Protein AF-A0A1G2HH37-F1 (afdb_monomer_lite)

Sequence (287 aa):
MKEGLPLKLEKLEEYDNLLREHDALLRKLRRLHRSVKAMAKDSEMMEKILEVDLKTNEAHVKLRSVARELGMTESDTLADILRLQNSLEEYGLPEFSILNSDDIVVGSVFKEERCAEYNIDDFTGKPREIISKKNALETKLGLKKYMGWIGFSGGYPSAIDEDEVLIIFSVSTKIIEGYDVIGADDPIDMDVRVRRARALAKEVGGRFFEGEDFGYHSGPASITGVVIKKSNLVRVASIIRSEPGKYRLGEEFYSNDEAELVKKRKKQQDEEREELKNTMVYSDYED

pLDDT: mean 72.69, std 19.89, range [27.98, 98.31]

Foldseek 3Di:
DPPVVVVLVVLVVVLVVLLVVLLVLLVVLVVLLVVVVVDPPDPVSLVVNVVSLVVNVVSVVVNVVSCVVNVHDPQRSLQSSQLVNAHCVVLVASSKGKDAQVQWFADPQDPDLFAIAGVSPPPLRDNPPVPVPVVVVCVVPVPPDDPDGDDDDDRTGGNADRQKMWIWQWKKFFDDDPHDRPGIRTDLLNVLSLQLQVVLCVVQVWDWDWHWHQPDPVGIMITTTTMDGPVCPSVSSVVCVVQVLRHGDDLVSDDPVSNVSSVVSVVVVVVVVVVVVVVVVVVVPDD

Structure (mmCIF, N/CA/C/O backbone):
data_AF-A0A1G2HH37-F1
#
_entry.id   AF-A0A1G2HH37-F1
#
loop_
_atom_site.group_PDB
_atom_site.id
_atom_site.type_symbol
_atom_site.label_atom_id
_atom_site.label_alt_id
_atom_site.label_comp_id
_atom_site.label_asym_id
_atom_site.label_entity_id
_atom_site.label_seq_id
_atom_site.pdbx_PDB_ins_code
_atom_site.Cartn_x
_atom_site.Cartn_y
_atom_site.Cartn_z
_atom_site.occupancy
_atom_site.B_iso_or_equiv
_atom_site.auth_seq_id
_atom_site.auth_comp_id
_atom_site.auth_asym_id
_atom_site.auth_atom_id
_atom_site.pdbx_PDB_model_num
ATOM 1 N N . MET A 1 1 ? 33.998 -13.867 -0.818 1.00 42.88 1 MET A N 1
ATOM 2 C CA . MET A 1 1 ? 32.967 -13.045 -1.484 1.00 42.88 1 MET A CA 1
ATOM 3 C C . MET A 1 1 ? 32.394 -12.054 -0.474 1.00 42.88 1 MET A C 1
ATOM 5 O O . MET A 1 1 ? 31.568 -12.443 0.337 1.00 42.88 1 MET A O 1
ATOM 9 N N . LYS A 1 2 ? 32.914 -10.819 -0.440 1.00 48.50 2 LYS A N 1
ATOM 10 C CA . LYS A 1 2 ? 32.467 -9.713 0.441 1.00 48.50 2 LYS A CA 1
ATOM 11 C C . LYS A 1 2 ? 32.195 -8.409 -0.344 1.00 48.50 2 LYS A C 1
ATOM 13 O O . LYS A 1 2 ? 31.964 -7.375 0.264 1.00 48.50 2 LYS A O 1
ATOM 18 N N . GLU A 1 3 ? 32.197 -8.460 -1.678 1.00 49.34 3 GLU A N 1
ATOM 19 C CA . GLU A 1 3 ? 32.138 -7.275 -2.555 1.00 49.34 3 GLU A CA 1
ATOM 20 C C . GLU A 1 3 ? 30.713 -6.757 -2.851 1.00 49.34 3 GLU A C 1
ATOM 22 O O . GLU A 1 3 ? 30.569 -5.756 -3.534 1.00 49.34 3 GLU A O 1
ATOM 27 N N . GLY A 1 4 ? 29.651 -7.372 -2.310 1.00 52.50 4 GLY A N 1
ATOM 28 C CA . GLY A 1 4 ? 28.255 -6.968 -2.581 1.00 52.50 4 GLY A CA 1
ATOM 29 C C . GLY A 1 4 ? 27.545 -6.168 -1.478 1.00 52.50 4 GLY A C 1
ATOM 30 O O . GLY A 1 4 ? 26.449 -5.664 -1.695 1.00 52.50 4 GLY A O 1
ATOM 31 N N . LEU A 1 5 ? 28.134 -6.060 -0.283 1.00 57.12 5 LEU A N 1
ATOM 32 C CA . LEU A 1 5 ? 27.526 -5.361 0.862 1.00 57.12 5 LEU A CA 1
ATOM 33 C C . LEU A 1 5 ? 27.548 -3.822 0.750 1.00 57.12 5 LEU A C 1
ATOM 35 O O . LEU A 1 5 ? 26.527 -3.220 1.072 1.00 57.12 5 LEU A O 1
ATOM 39 N N . PRO A 1 6 ? 28.640 -3.177 0.286 1.00 64.44 6 PRO A N 1
ATOM 40 C CA . PRO A 1 6 ? 28.697 -1.716 0.179 1.00 64.44 6 PRO A CA 1
ATOM 41 C C . PRO A 1 6 ? 27.729 -1.172 -0.879 1.00 64.44 6 PRO A C 1
ATOM 43 O O . PRO A 1 6 ? 26.969 -0.255 -0.602 1.00 64.44 6 PRO A O 1
ATOM 46 N N . LEU A 1 7 ? 27.680 -1.820 -2.050 1.00 65.50 7 LEU A N 1
ATOM 47 C CA . LEU A 1 7 ? 26.822 -1.420 -3.169 1.00 65.50 7 LEU A CA 1
ATOM 48 C C . LEU A 1 7 ? 25.328 -1.529 -2.822 1.00 65.50 7 LEU A C 1
ATOM 50 O O . LEU A 1 7 ? 24.526 -0.683 -3.204 1.00 65.50 7 LEU A O 1
ATOM 54 N N . LYS A 1 8 ? 24.947 -2.562 -2.058 1.00 78.25 8 LYS A N 1
ATOM 55 C CA . LYS A 1 8 ? 23.565 -2.731 -1.595 1.00 78.25 8 LYS A CA 1
ATOM 56 C C . LYS A 1 8 ? 23.164 -1.651 -0.584 1.00 78.25 8 LYS A C 1
ATOM 58 O O . LYS A 1 8 ? 22.014 -1.231 -0.592 1.00 78.25 8 LYS A O 1
ATOM 63 N N . LEU A 1 9 ? 24.091 -1.206 0.269 1.00 78.88 9 LEU A N 1
ATOM 64 C CA . LEU A 1 9 ? 23.836 -0.136 1.236 1.00 78.88 9 LEU A CA 1
ATOM 65 C C . LEU A 1 9 ? 23.637 1.214 0.529 1.00 78.88 9 LEU A C 1
ATOM 67 O O . LEU A 1 9 ? 22.652 1.891 0.795 1.00 78.88 9 LEU A O 1
ATOM 71 N N . GLU A 1 10 ? 24.509 1.548 -0.427 1.00 86.00 10 GLU A N 1
ATOM 72 C CA . GLU A 1 10 ? 24.391 2.769 -1.240 1.00 86.00 10 GLU A CA 1
ATOM 73 C C . GLU A 1 10 ? 23.060 2.815 -2.003 1.00 86.00 10 GLU A C 1
ATOM 75 O O . GLU A 1 10 ? 22.396 3.848 -2.037 1.00 86.00 10 GLU A O 1
ATOM 80 N N . LYS A 1 11 ? 22.621 1.679 -2.559 1.00 87.00 11 LYS A N 1
ATOM 81 C CA . LYS A 1 11 ? 21.333 1.576 -3.259 1.00 87.00 11 LYS A CA 1
ATOM 82 C C . LYS A 1 11 ? 20.125 1.715 -2.335 1.00 87.00 11 LYS A C 1
ATOM 84 O O . LYS A 1 11 ? 19.122 2.292 -2.741 1.00 87.00 11 LYS A O 1
ATOM 89 N N . LEU A 1 12 ? 20.215 1.227 -1.098 1.00 84.31 12 LEU A N 1
ATOM 90 C CA . LEU A 1 12 ? 19.172 1.438 -0.087 1.00 84.31 12 LEU A CA 1
ATOM 91 C C . LEU A 1 12 ? 19.087 2.911 0.338 1.00 84.31 12 LEU A C 1
ATOM 93 O O . LEU A 1 12 ? 17.985 3.430 0.497 1.00 84.31 12 LEU A O 1
ATOM 97 N N . GLU A 1 13 ? 20.226 3.593 0.481 1.00 87.94 13 GLU A N 1
ATOM 98 C CA . GLU A 1 13 ? 20.263 5.034 0.759 1.00 87.94 13 GLU A CA 1
ATOM 99 C C . GLU A 1 13 ? 19.718 5.855 -0.421 1.00 87.94 13 GLU A C 1
ATOM 101 O O . GLU A 1 13 ? 18.949 6.795 -0.219 1.00 87.94 13 GLU A O 1
ATOM 106 N N . GLU A 1 14 ? 20.070 5.493 -1.659 1.00 90.94 14 GLU A N 1
ATOM 107 C CA . GLU A 1 14 ? 19.508 6.096 -2.875 1.00 90.94 14 GLU A CA 1
ATOM 108 C C . GLU A 1 14 ? 17.981 5.931 -2.919 1.00 90.94 14 GLU A C 1
ATOM 110 O O . GLU A 1 14 ? 17.261 6.904 -3.156 1.00 90.94 14 GLU A O 1
ATOM 115 N N . TYR A 1 15 ? 17.486 4.726 -2.628 1.00 89.94 15 TYR A N 1
ATOM 116 C CA . TYR A 1 15 ? 16.059 4.418 -2.585 1.00 89.94 15 TYR A CA 1
ATOM 117 C C . TYR A 1 15 ? 15.313 5.252 -1.530 1.00 89.94 15 TYR A C 1
ATOM 119 O O . TYR A 1 15 ? 14.314 5.889 -1.862 1.00 89.94 15 TYR A O 1
ATOM 127 N N . ASP A 1 16 ? 15.818 5.330 -0.293 1.00 84.62 16 ASP A N 1
ATOM 128 C CA . ASP A 1 16 ? 15.207 6.139 0.778 1.00 84.62 16 ASP A CA 1
ATOM 129 C C . ASP A 1 16 ? 15.198 7.642 0.436 1.00 84.62 16 ASP A C 1
ATOM 131 O O . ASP A 1 16 ? 14.219 8.350 0.684 1.00 84.62 16 ASP A O 1
ATOM 135 N N . ASN A 1 17 ? 16.257 8.146 -0.205 1.00 89.12 17 ASN A N 1
ATOM 136 C CA . ASN A 1 17 ? 16.306 9.538 -0.654 1.00 89.12 17 ASN A CA 1
ATOM 137 C C . ASN A 1 17 ? 15.264 9.834 -1.745 1.00 89.12 17 ASN A C 1
ATOM 139 O O . ASN A 1 17 ? 14.559 10.843 -1.650 1.00 89.12 17 ASN A O 1
ATOM 143 N N . LEU A 1 18 ? 15.129 8.955 -2.745 1.00 88.25 18 LEU A N 1
ATOM 144 C CA . LEU A 1 18 ? 14.127 9.086 -3.812 1.00 88.25 18 LEU A CA 1
ATOM 145 C C . LEU A 1 18 ? 12.701 9.010 -3.264 1.00 88.25 18 LEU A C 1
ATOM 147 O O . LEU A 1 18 ? 11.839 9.787 -3.672 1.00 88.25 18 LEU A O 1
ATOM 151 N N . LEU A 1 19 ? 12.464 8.121 -2.302 1.00 83.69 19 LEU A N 1
ATOM 152 C CA . LEU A 1 19 ? 11.194 7.996 -1.597 1.00 83.69 19 LEU A CA 1
ATOM 153 C C . LEU A 1 19 ? 10.785 9.311 -0.906 1.00 83.69 19 LEU A C 1
ATOM 155 O O . LEU A 1 19 ? 9.651 9.777 -1.056 1.00 83.69 19 LEU A O 1
ATOM 159 N N . ARG A 1 20 ? 11.715 9.950 -0.186 1.00 83.31 20 ARG A N 1
ATOM 160 C CA . ARG A 1 20 ? 11.478 11.243 0.484 1.00 83.31 20 ARG A CA 1
ATOM 161 C C . ARG A 1 20 ? 11.291 12.392 -0.506 1.00 83.31 20 ARG A C 1
ATOM 163 O O . ARG A 1 20 ? 10.458 13.267 -0.270 1.00 83.31 20 ARG A O 1
ATOM 170 N N . GLU A 1 21 ? 12.058 12.409 -1.597 1.00 86.81 21 GLU A N 1
ATOM 171 C CA . GLU A 1 21 ? 11.898 13.391 -2.676 1.00 86.81 21 GLU A CA 1
ATOM 172 C C . GLU A 1 21 ? 10.506 13.280 -3.309 1.00 86.81 21 GLU A C 1
ATOM 174 O O . GLU A 1 21 ? 9.806 14.286 -3.450 1.00 86.81 21 GLU A O 1
ATOM 179 N N . HIS A 1 22 ? 10.080 12.055 -3.615 1.00 84.69 22 HIS A N 1
ATOM 180 C CA . HIS A 1 22 ? 8.772 11.760 -4.181 1.00 84.69 22 HIS A CA 1
ATOM 181 C C . HIS A 1 22 ? 7.625 12.217 -3.261 1.00 84.69 22 HIS A C 1
ATOM 183 O O . HIS A 1 22 ? 6.742 12.956 -3.700 1.00 84.69 22 HIS A O 1
ATOM 189 N N . ASP A 1 23 ? 7.664 11.878 -1.966 1.00 77.38 23 ASP A N 1
ATOM 190 C CA . ASP A 1 23 ? 6.667 12.350 -0.988 1.00 77.38 23 ASP A CA 1
ATOM 191 C C . ASP A 1 23 ? 6.637 13.887 -0.883 1.00 77.38 23 ASP A C 1
ATOM 193 O O . ASP A 1 23 ? 5.565 14.504 -0.886 1.00 77.38 23 ASP A O 1
ATOM 197 N N . ALA A 1 24 ? 7.801 14.544 -0.863 1.00 78.44 24 ALA A N 1
ATOM 198 C CA . ALA A 1 24 ? 7.873 16.002 -0.820 1.00 78.44 24 ALA A CA 1
ATOM 199 C C . ALA A 1 24 ? 7.241 16.659 -2.063 1.00 78.44 24 ALA A C 1
ATOM 201 O O . ALA A 1 24 ? 6.526 17.665 -1.935 1.00 78.44 24 ALA A O 1
ATOM 202 N N . LEU A 1 25 ? 7.473 16.093 -3.252 1.00 81.12 25 LEU A N 1
ATOM 203 C CA . LEU A 1 25 ? 6.888 16.555 -4.513 1.00 81.12 25 LEU A CA 1
ATOM 204 C C . LEU A 1 25 ? 5.371 16.342 -4.545 1.00 81.12 25 LEU A C 1
ATOM 206 O O . LEU A 1 25 ? 4.644 17.296 -4.831 1.00 81.12 25 LEU A O 1
ATOM 210 N N . LEU A 1 26 ? 4.877 15.175 -4.128 1.00 74.88 26 LEU A N 1
ATOM 211 C CA . LEU A 1 26 ? 3.440 14.908 -4.020 1.00 74.88 26 LEU A CA 1
ATOM 212 C C . LEU A 1 26 ? 2.747 15.852 -3.032 1.00 74.88 26 LEU A C 1
ATOM 214 O O . LEU A 1 26 ? 1.708 16.442 -3.341 1.00 74.88 26 LEU A O 1
ATOM 218 N N . ARG A 1 27 ? 3.338 16.094 -1.856 1.00 70.00 27 ARG A N 1
ATOM 219 C CA . ARG A 1 27 ? 2.810 17.075 -0.889 1.00 70.00 27 ARG A CA 1
ATOM 220 C C . ARG A 1 27 ? 2.759 18.481 -1.482 1.00 70.00 27 ARG A C 1
ATOM 222 O O . ARG A 1 27 ? 1.810 19.226 -1.211 1.00 70.00 27 ARG A O 1
ATOM 229 N N . LYS A 1 28 ?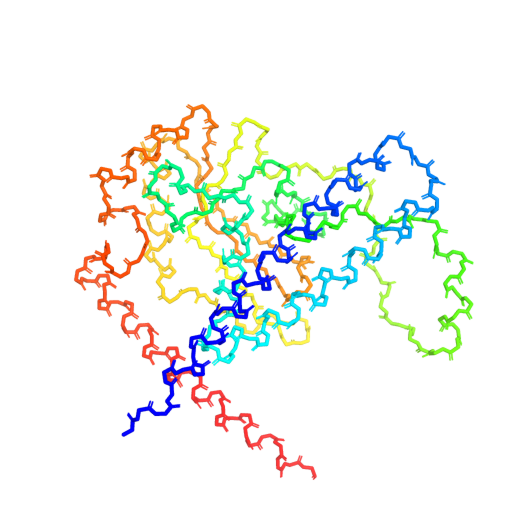 3.759 18.861 -2.282 1.00 77.50 28 LYS A N 1
ATOM 230 C CA . LYS A 1 28 ? 3.782 20.143 -3.000 1.00 77.50 28 LYS A CA 1
ATOM 231 C C . LYS A 1 28 ? 2.674 20.200 -4.054 1.00 77.50 28 LYS A C 1
ATOM 233 O O . LYS A 1 28 ? 1.937 21.187 -4.066 1.00 77.50 28 LYS A O 1
ATOM 238 N N . LEU A 1 29 ? 2.504 19.152 -4.857 1.00 72.31 29 LEU A N 1
ATOM 239 C CA . LEU A 1 29 ? 1.450 19.039 -5.870 1.00 72.31 29 LEU A CA 1
ATOM 240 C C . LEU A 1 29 ? 0.059 19.188 -5.237 1.00 72.31 29 LEU A C 1
ATOM 242 O O . LEU A 1 29 ? -0.708 20.068 -5.627 1.00 72.31 29 LEU A O 1
ATOM 246 N N . ARG A 1 30 ? -0.210 18.459 -4.145 1.00 66.75 30 ARG A N 1
ATOM 247 C CA . ARG A 1 30 ? -1.466 18.548 -3.373 1.00 66.75 30 ARG A CA 1
ATOM 248 C C . ARG A 1 30 ? -1.735 19.953 -2.819 1.00 66.75 30 ARG A C 1
ATOM 250 O O . ARG A 1 30 ? -2.884 20.384 -2.717 1.00 66.75 30 ARG A O 1
ATOM 257 N N . ARG A 1 31 ? -0.701 20.696 -2.404 1.00 69.94 31 ARG A N 1
ATOM 258 C CA . ARG A 1 31 ? -0.855 22.099 -1.956 1.00 69.94 31 ARG A CA 1
ATOM 259 C C . ARG A 1 31 ? -1.212 23.019 -3.122 1.00 69.94 31 ARG A C 1
ATOM 261 O O . ARG A 1 31 ? -2.094 23.864 -2.964 1.00 69.94 31 ARG A O 1
ATOM 268 N N . LEU A 1 32 ? -0.577 22.838 -4.279 1.00 70.31 32 LEU A N 1
ATOM 269 C CA . LEU A 1 32 ? -0.878 23.609 -5.488 1.00 70.31 32 LEU A CA 1
ATOM 270 C C . LEU A 1 32 ? -2.304 23.327 -5.981 1.00 70.31 32 LEU A C 1
ATOM 272 O O . LEU A 1 32 ? -3.072 24.268 -6.168 1.00 70.31 32 LEU A O 1
ATOM 276 N N . HIS A 1 33 ? -2.709 22.058 -6.075 1.00 65.69 33 HIS A N 1
ATOM 277 C CA . HIS A 1 33 ? -4.064 21.665 -6.484 1.00 65.69 33 HIS A CA 1
ATOM 278 C C . HIS A 1 33 ? -5.147 22.251 -5.568 1.00 65.69 33 HIS A C 1
ATOM 280 O O . HIS A 1 33 ? -6.128 22.830 -6.041 1.00 65.69 33 HIS A O 1
ATOM 286 N N . ARG A 1 34 ? -4.942 22.204 -4.243 1.00 63.41 34 ARG A N 1
ATOM 287 C CA . ARG A 1 34 ? -5.847 22.854 -3.276 1.00 63.41 34 ARG A CA 1
ATOM 288 C C . ARG A 1 34 ? -5.925 24.369 -3.454 1.00 63.41 34 ARG A C 1
ATOM 290 O O . ARG A 1 34 ? -6.989 24.946 -3.247 1.00 63.41 34 ARG A O 1
ATOM 297 N N . SER A 1 35 ? -4.832 25.002 -3.870 1.00 64.94 35 SER A N 1
ATOM 298 C CA . SER A 1 35 ? -4.785 26.448 -4.111 1.00 64.94 35 SER A CA 1
ATOM 299 C C . SER A 1 35 ? -5.540 26.844 -5.387 1.00 64.94 35 SER A C 1
ATOM 301 O O . SER A 1 35 ? -6.103 27.934 -5.454 1.00 64.94 35 SER A O 1
ATOM 303 N N . VAL A 1 36 ? -5.633 25.940 -6.370 1.00 64.94 36 VAL A N 1
ATOM 304 C CA . VAL A 1 36 ? -6.372 26.157 -7.628 1.00 64.94 36 VAL A CA 1
ATOM 305 C C . VAL A 1 36 ? -7.890 26.065 -7.452 1.00 64.94 36 VAL A C 1
ATOM 307 O O . VAL A 1 36 ? -8.613 26.797 -8.129 1.00 64.94 36 VAL A O 1
ATOM 310 N N . LYS A 1 37 ? -8.402 25.266 -6.498 1.00 53.84 37 LYS A N 1
ATOM 311 C CA . LYS A 1 37 ? -9.853 25.190 -6.200 1.00 53.84 37 LYS A CA 1
ATOM 312 C C . LYS A 1 37 ? -10.480 26.549 -5.831 1.00 53.84 37 LYS A C 1
ATOM 314 O O . LYS A 1 37 ? -11.694 26.689 -5.938 1.00 53.84 37 LYS A O 1
ATOM 319 N N . ALA A 1 38 ? -9.681 27.550 -5.451 1.00 51.56 38 ALA A N 1
ATOM 320 C CA . ALA A 1 38 ? -10.153 28.896 -5.120 1.00 51.56 38 ALA A CA 1
ATOM 321 C C . ALA A 1 38 ? -10.077 29.909 -6.284 1.00 51.56 38 ALA A C 1
ATOM 323 O O . ALA A 1 38 ? -10.705 30.963 -6.203 1.00 51.56 38 ALA A O 1
ATOM 324 N N . MET A 1 39 ? -9.333 29.629 -7.361 1.00 46.69 39 MET A N 1
ATOM 325 C CA . MET A 1 39 ? -9.070 30.598 -8.434 1.00 46.69 39 MET A CA 1
ATOM 326 C C . MET A 1 39 ? -8.918 29.901 -9.788 1.00 46.69 39 MET A C 1
ATOM 328 O O . MET A 1 39 ? -7.823 29.550 -10.226 1.00 46.69 39 MET A O 1
ATOM 332 N N . ALA A 1 40 ? -10.034 29.724 -10.494 1.00 51.84 40 ALA A N 1
ATOM 333 C CA . ALA A 1 40 ? -9.990 29.342 -11.898 1.00 51.84 40 ALA A CA 1
ATOM 334 C C . ALA A 1 40 ? -9.351 30.481 -12.723 1.00 51.84 40 ALA A C 1
ATOM 336 O O . ALA A 1 40 ? -9.882 31.593 -12.713 1.00 51.84 40 ALA A O 1
ATOM 337 N N . LYS A 1 41 ? -8.275 30.152 -13.467 1.00 55.50 41 LYS A N 1
ATOM 338 C CA . LYS A 1 41 ? -7.566 30.919 -14.532 1.00 55.50 41 LYS A CA 1
ATOM 339 C C . LYS A 1 41 ? -6.145 31.434 -14.251 1.00 55.50 41 LYS A C 1
ATOM 341 O O . LYS A 1 41 ? -5.628 32.197 -15.066 1.00 55.50 41 LYS A O 1
ATOM 346 N N . ASP A 1 42 ? -5.463 30.997 -13.196 1.00 65.81 42 ASP A N 1
ATOM 347 C CA . ASP A 1 42 ? -4.039 31.331 -13.051 1.00 65.81 42 ASP A CA 1
ATOM 348 C C . ASP A 1 42 ? -3.154 30.401 -13.910 1.00 65.81 42 ASP A C 1
ATOM 350 O O . ASP A 1 42 ? -2.842 29.270 -13.530 1.00 65.81 42 ASP A O 1
ATOM 354 N N . SER A 1 43 ? -2.774 30.875 -15.103 1.00 70.94 43 SER A N 1
ATOM 355 C CA . SER A 1 43 ? -1.884 30.153 -16.026 1.00 70.94 43 SER A CA 1
ATOM 356 C C . SER A 1 43 ? -0.519 29.847 -15.405 1.00 70.94 43 SER A C 1
ATOM 358 O O . SER A 1 43 ? 0.077 28.831 -15.754 1.00 70.94 43 SER A O 1
ATOM 360 N N . GLU A 1 44 ? -0.034 30.691 -14.491 1.00 76.06 44 GLU A N 1
ATOM 361 C CA . GLU A 1 44 ? 1.246 30.493 -13.806 1.00 76.06 44 GLU A CA 1
ATOM 362 C C . GLU A 1 44 ? 1.139 29.351 -12.786 1.00 76.06 44 GLU A C 1
ATOM 364 O O . GLU A 1 44 ? 2.041 28.523 -12.656 1.00 76.06 44 GLU A O 1
ATOM 369 N N . MET A 1 45 ? 0.002 29.253 -12.091 1.00 70.88 45 MET A N 1
ATOM 370 C CA . MET A 1 45 ? -0.264 28.149 -11.166 1.00 70.88 45 MET A CA 1
ATOM 371 C C . MET A 1 45 ? -0.370 26.807 -11.899 1.00 70.88 45 MET A C 1
ATOM 373 O O . MET A 1 45 ? 0.165 25.806 -11.424 1.00 70.88 45 MET A O 1
ATOM 377 N N . MET A 1 46 ? -1.008 26.781 -13.074 1.00 68.88 46 MET A N 1
ATOM 378 C CA . MET A 1 46 ? -1.084 25.562 -13.888 1.00 68.88 46 MET A CA 1
ATOM 379 C C . MET A 1 46 ? 0.283 25.127 -14.424 1.00 68.88 46 MET A C 1
ATOM 381 O O . MET A 1 46 ? 0.562 23.931 -14.462 1.00 68.88 46 MET A O 1
ATOM 385 N N . GLU A 1 47 ? 1.147 26.069 -14.805 1.00 75.19 47 GLU A N 1
ATOM 386 C CA . GLU A 1 47 ? 2.522 25.763 -15.216 1.00 75.19 47 GLU A CA 1
ATOM 387 C C . GLU A 1 47 ? 3.337 25.176 -14.054 1.00 75.19 47 GLU A C 1
ATOM 389 O O . GLU A 1 47 ? 3.997 24.152 -14.222 1.00 75.19 47 GLU A O 1
ATOM 394 N N . LYS A 1 48 ? 3.203 25.737 -12.845 1.00 76.56 48 LYS A N 1
ATOM 395 C CA . LYS A 1 48 ? 3.831 25.191 -11.627 1.00 76.56 48 LYS A CA 1
ATOM 396 C C . LYS A 1 48 ? 3.332 23.790 -11.281 1.00 76.56 48 LYS A C 1
ATOM 398 O O . LYS A 1 48 ? 4.121 22.970 -10.821 1.00 76.56 48 LYS A O 1
ATOM 403 N N . ILE A 1 49 ? 2.041 23.520 -11.471 1.00 72.31 49 ILE A N 1
ATOM 404 C CA . ILE A 1 49 ? 1.469 22.181 -11.280 1.00 72.31 49 ILE A CA 1
ATOM 405 C C . ILE A 1 49 ? 2.122 21.193 -12.242 1.00 72.31 49 ILE A C 1
ATOM 407 O O . ILE A 1 49 ? 2.652 20.186 -11.787 1.00 72.31 49 ILE A O 1
ATOM 411 N N . LEU A 1 50 ? 2.159 21.518 -13.537 1.00 72.81 50 LEU A N 1
ATOM 412 C CA . LEU A 1 50 ? 2.776 20.664 -14.555 1.00 72.81 50 LEU A CA 1
ATOM 413 C C . LEU A 1 50 ? 4.267 20.425 -14.289 1.00 72.81 50 LEU A C 1
ATOM 415 O O . LEU A 1 50 ? 4.750 19.312 -14.464 1.00 72.81 50 LEU A O 1
ATOM 419 N N . GLU A 1 51 ? 5.006 21.443 -13.845 1.00 78.00 51 GLU A N 1
ATOM 420 C CA . GLU A 1 51 ? 6.423 21.290 -13.502 1.00 78.00 51 GLU A CA 1
ATOM 421 C C . GLU A 1 51 ? 6.628 20.321 -12.327 1.00 78.00 51 GLU A C 1
ATOM 423 O O . GLU A 1 51 ? 7.525 19.477 -12.360 1.00 78.00 51 GLU A O 1
ATOM 428 N N . VAL A 1 52 ? 5.815 20.440 -11.271 1.00 74.62 52 VAL A N 1
ATOM 429 C CA . VAL A 1 52 ? 5.908 19.557 -10.099 1.00 74.62 52 VAL A CA 1
ATOM 430 C C . VAL A 1 52 ? 5.466 18.138 -10.447 1.00 74.62 52 VAL A C 1
ATOM 432 O O . VAL A 1 52 ? 6.103 17.190 -9.998 1.00 74.62 52 VAL A O 1
ATOM 435 N N . ASP A 1 53 ? 4.437 17.992 -11.275 1.00 71.06 53 ASP A N 1
ATOM 436 C CA . ASP A 1 53 ? 3.948 16.707 -11.778 1.00 71.06 53 ASP A CA 1
ATOM 437 C C . ASP A 1 53 ? 5.028 15.963 -12.583 1.00 71.06 53 ASP A C 1
ATOM 439 O O . ASP A 1 53 ? 5.377 14.828 -12.262 1.00 71.06 53 ASP A O 1
ATOM 443 N N . LEU A 1 54 ? 5.682 16.642 -13.536 1.00 72.75 54 LEU A N 1
ATOM 444 C CA . LEU A 1 54 ? 6.791 16.064 -14.307 1.00 72.75 54 LEU A CA 1
ATOM 445 C C . LEU A 1 54 ? 7.938 15.585 -13.410 1.00 72.75 54 LEU A C 1
ATOM 447 O O . LEU A 1 54 ? 8.442 14.478 -13.597 1.00 72.75 54 LEU A O 1
ATOM 451 N N . LYS A 1 55 ? 8.322 16.384 -12.406 1.00 76.75 55 LYS A N 1
ATOM 452 C CA . LYS A 1 55 ? 9.359 15.994 -11.437 1.00 76.75 55 LYS A CA 1
ATOM 453 C C . LYS A 1 55 ? 8.932 14.811 -10.575 1.00 76.75 55 LYS A C 1
ATOM 455 O O . LYS A 1 55 ? 9.761 13.961 -10.268 1.00 76.75 55 LYS A O 1
ATOM 460 N N . THR A 1 56 ? 7.656 14.749 -10.199 1.00 74.69 56 THR A N 1
ATOM 461 C CA . THR A 1 56 ? 7.099 13.623 -9.434 1.00 74.69 56 THR A CA 1
ATOM 462 C C . THR A 1 56 ? 7.224 12.337 -10.245 1.00 74.69 56 THR A C 1
ATOM 464 O O . THR A 1 56 ? 7.782 11.356 -9.759 1.00 74.69 56 THR A O 1
ATOM 467 N N . ASN A 1 57 ? 6.830 12.377 -11.520 1.00 73.62 57 ASN A N 1
ATOM 468 C CA . ASN A 1 57 ? 6.968 11.245 -12.429 1.00 73.62 57 ASN A CA 1
ATOM 469 C C . ASN A 1 57 ? 8.440 10.839 -12.651 1.00 73.62 57 ASN A C 1
ATOM 471 O O . ASN A 1 57 ? 8.760 9.653 -12.643 1.00 73.62 57 ASN A O 1
ATOM 475 N N . GLU A 1 58 ? 9.363 11.793 -12.807 1.00 73.31 58 GLU A N 1
ATOM 476 C CA . GLU A 1 58 ? 10.801 11.492 -12.910 1.00 73.31 58 GLU A CA 1
ATOM 477 C C . GLU A 1 58 ? 11.350 10.800 -11.653 1.00 73.31 58 GLU A C 1
ATOM 479 O O . GLU A 1 58 ? 12.110 9.832 -11.767 1.00 73.31 58 GLU A O 1
ATOM 484 N N . ALA A 1 59 ? 10.967 11.274 -10.464 1.00 75.75 59 ALA A N 1
ATOM 485 C CA . ALA A 1 59 ? 11.343 10.654 -9.196 1.00 75.75 59 ALA A CA 1
ATOM 486 C C . ALA A 1 59 ? 10.775 9.231 -9.089 1.00 75.75 59 ALA A C 1
ATOM 488 O O . ALA A 1 59 ? 11.509 8.308 -8.738 1.00 75.75 59 ALA A O 1
ATOM 489 N N . HIS A 1 60 ? 9.513 9.029 -9.480 1.00 76.25 60 HIS A N 1
ATOM 490 C CA . HIS A 1 60 ? 8.857 7.719 -9.488 1.00 76.25 60 HIS A CA 1
ATOM 491 C C . HIS A 1 60 ? 9.532 6.715 -10.436 1.00 76.25 60 HIS A C 1
ATOM 493 O O . HIS A 1 60 ? 9.794 5.571 -10.064 1.00 76.25 60 HIS A O 1
ATOM 499 N N . VAL A 1 61 ? 9.896 7.138 -11.651 1.00 74.44 61 VAL A N 1
ATOM 500 C CA . VAL A 1 61 ? 10.617 6.280 -12.612 1.00 74.44 61 VAL A CA 1
ATOM 501 C C . VAL A 1 61 ? 11.978 5.849 -12.060 1.00 74.44 61 VAL A C 1
ATOM 503 O O . VAL A 1 61 ? 12.338 4.671 -12.155 1.00 74.44 61 VAL A O 1
ATOM 506 N N . LYS A 1 62 ? 12.732 6.775 -11.452 1.00 79.44 62 LYS A N 1
ATOM 507 C CA . LYS A 1 62 ? 14.017 6.453 -10.808 1.00 79.44 62 LYS A CA 1
ATOM 508 C C . LYS A 1 62 ? 13.827 5.498 -9.637 1.00 79.44 62 LYS A C 1
ATOM 510 O O . LYS A 1 62 ? 14.556 4.514 -9.538 1.00 79.44 62 LYS A O 1
ATOM 515 N N . LEU A 1 63 ? 12.819 5.750 -8.806 1.00 80.81 63 LEU A N 1
ATOM 516 C CA . LEU A 1 63 ? 12.473 4.913 -7.665 1.00 80.81 63 LEU A CA 1
ATOM 517 C C . LEU A 1 63 ? 12.213 3.465 -8.098 1.00 80.81 63 LEU A C 1
ATOM 519 O O . LEU A 1 63 ? 12.821 2.551 -7.546 1.00 80.81 63 LEU A O 1
ATOM 523 N N . ARG A 1 64 ? 11.408 3.252 -9.149 1.00 78.25 64 ARG A N 1
ATOM 524 C CA . ARG A 1 64 ? 11.151 1.912 -9.713 1.00 78.25 64 ARG A CA 1
ATOM 525 C C . ARG A 1 64 ? 12.419 1.234 -10.232 1.00 78.25 64 ARG A C 1
ATOM 527 O O . ARG A 1 64 ? 12.566 0.022 -10.084 1.00 78.25 64 ARG A O 1
ATOM 534 N N . SER A 1 65 ? 13.333 1.989 -10.843 1.00 77.56 65 SER A N 1
ATOM 535 C CA . SER A 1 65 ? 14.611 1.442 -11.318 1.00 77.56 65 SER A CA 1
ATOM 536 C C . SER A 1 65 ? 15.467 0.936 -10.157 1.00 77.56 65 SER A C 1
ATOM 538 O O . SER A 1 65 ? 15.924 -0.205 -10.186 1.00 77.56 65 SER A O 1
ATOM 540 N N . VAL A 1 66 ? 15.636 1.753 -9.113 1.00 82.69 66 VAL A N 1
ATOM 541 C CA . VAL A 1 66 ? 16.435 1.392 -7.931 1.00 82.69 66 VAL A CA 1
ATOM 542 C C . VAL A 1 66 ? 15.780 0.247 -7.151 1.00 82.69 66 VAL A C 1
ATOM 544 O O . VAL A 1 66 ? 16.466 -0.695 -6.762 1.00 82.69 66 VAL A O 1
ATOM 547 N N . ALA A 1 67 ? 14.453 0.258 -6.996 1.00 79.00 67 ALA A N 1
ATOM 548 C CA . ALA A 1 67 ? 13.693 -0.833 -6.380 1.00 79.00 67 ALA A CA 1
ATOM 549 C C . ALA A 1 67 ? 13.952 -2.178 -7.075 1.00 79.00 67 ALA A C 1
ATOM 551 O O . ALA A 1 67 ? 14.235 -3.188 -6.425 1.00 79.00 67 ALA A O 1
ATOM 552 N N . ARG A 1 68 ? 13.930 -2.184 -8.413 1.00 79.88 68 ARG A N 1
ATOM 553 C CA . ARG A 1 68 ? 14.206 -3.382 -9.213 1.00 79.88 68 ARG A CA 1
ATOM 554 C C . ARG A 1 68 ? 15.630 -3.896 -8.994 1.00 79.88 68 ARG A C 1
ATOM 556 O O . ARG A 1 68 ? 15.820 -5.104 -8.871 1.00 79.88 68 ARG A O 1
ATOM 563 N N . GLU A 1 69 ? 16.618 -3.005 -8.907 1.00 81.88 69 GLU A N 1
ATOM 564 C CA . GLU A 1 69 ? 18.009 -3.366 -8.581 1.00 81.88 69 GLU A CA 1
ATOM 565 C C . GLU A 1 69 ? 18.145 -3.965 -7.168 1.00 81.88 69 GLU A C 1
ATOM 567 O O . GLU A 1 69 ? 18.998 -4.824 -6.937 1.00 81.88 69 GLU A O 1
ATOM 572 N N . LEU A 1 70 ? 17.274 -3.568 -6.235 1.00 83.25 70 LEU A N 1
ATOM 573 C CA . LEU A 1 70 ? 17.181 -4.130 -4.883 1.00 83.25 70 LEU A CA 1
ATOM 574 C C . LEU A 1 70 ? 16.396 -5.454 -4.816 1.00 83.25 70 LEU A C 1
ATOM 576 O O . LEU A 1 70 ? 16.345 -6.078 -3.753 1.00 83.25 70 LEU A O 1
ATOM 580 N N . GLY A 1 71 ? 15.825 -5.908 -5.936 1.00 78.00 71 GLY A N 1
ATOM 581 C CA . GLY A 1 71 ? 14.992 -7.110 -6.014 1.00 78.00 71 GLY A CA 1
ATOM 582 C C . GLY A 1 71 ? 13.571 -6.913 -5.481 1.00 78.00 71 GLY A C 1
ATOM 583 O O . GLY A 1 71 ? 12.906 -7.898 -5.165 1.00 78.00 71 GLY A O 1
ATOM 584 N N . MET A 1 72 ? 13.123 -5.663 -5.359 1.00 79.62 72 MET A N 1
ATOM 585 C CA . MET A 1 72 ? 11.776 -5.311 -4.920 1.00 79.62 72 MET A CA 1
ATOM 586 C C . MET A 1 72 ? 10.796 -5.361 -6.087 1.00 79.62 72 MET A C 1
ATOM 588 O O . MET A 1 72 ? 11.151 -5.132 -7.249 1.00 79.62 72 MET A O 1
ATOM 592 N N . THR A 1 73 ? 9.550 -5.669 -5.759 1.00 74.69 73 THR A N 1
ATOM 593 C CA . THR A 1 73 ? 8.441 -5.684 -6.705 1.00 74.69 73 THR A CA 1
ATOM 594 C C . THR A 1 73 ? 7.831 -4.290 -6.871 1.00 74.69 73 THR A C 1
ATOM 596 O O . THR A 1 73 ? 8.155 -3.344 -6.140 1.00 74.69 73 THR A O 1
ATOM 599 N N . GLU A 1 74 ? 6.954 -4.128 -7.858 1.00 70.06 74 GLU A N 1
ATOM 600 C CA . GLU A 1 74 ? 6.271 -2.848 -8.044 1.00 70.06 74 GLU A CA 1
ATOM 601 C C . GLU A 1 74 ? 5.276 -2.588 -6.913 1.00 70.06 74 GLU A C 1
ATOM 603 O O . GLU A 1 74 ? 5.187 -1.468 -6.406 1.00 70.06 74 GLU A O 1
ATOM 608 N N . SER A 1 75 ? 4.613 -3.647 -6.451 1.00 69.00 75 SER A N 1
ATOM 609 C CA . SER A 1 75 ? 3.756 -3.609 -5.270 1.00 69.00 75 SER A CA 1
ATOM 610 C C . SER A 1 75 ? 4.513 -3.227 -4.001 1.00 69.00 75 SER A C 1
ATOM 612 O O . SER A 1 75 ? 3.991 -2.436 -3.215 1.00 69.00 75 SER A O 1
ATOM 614 N N . ASP A 1 76 ? 5.750 -3.707 -3.812 1.00 74.19 76 ASP A N 1
ATOM 615 C CA . ASP A 1 76 ? 6.588 -3.291 -2.675 1.00 74.19 76 ASP A CA 1
ATOM 616 C C . ASP A 1 76 ? 6.875 -1.784 -2.726 1.00 74.19 76 ASP A C 1
ATOM 618 O O . ASP A 1 76 ? 6.733 -1.082 -1.725 1.00 74.19 76 ASP A O 1
ATOM 622 N N . THR A 1 77 ? 7.212 -1.276 -3.915 1.00 78.06 77 THR A N 1
ATOM 623 C CA . THR A 1 77 ? 7.516 0.148 -4.123 1.00 78.06 77 THR A CA 1
ATOM 624 C C . THR A 1 77 ? 6.288 1.018 -3.853 1.00 78.06 77 THR A C 1
ATOM 626 O O . THR A 1 77 ? 6.372 2.029 -3.155 1.00 78.06 77 THR A O 1
ATOM 629 N N . LEU A 1 78 ? 5.122 0.615 -4.364 1.00 74.69 78 LEU A N 1
ATOM 630 C CA . LEU A 1 78 ? 3.863 1.325 -4.146 1.00 74.69 78 LEU A CA 1
ATOM 631 C C . LEU A 1 78 ? 3.445 1.307 -2.669 1.00 74.69 78 LEU A C 1
ATOM 633 O O . LEU A 1 78 ? 2.993 2.324 -2.139 1.00 74.69 78 LEU A O 1
ATOM 637 N N . ALA A 1 79 ? 3.633 0.175 -1.986 1.00 72.31 79 ALA A N 1
ATOM 638 C CA . ALA A 1 79 ? 3.388 0.069 -0.553 1.00 72.31 79 ALA A CA 1
ATOM 639 C C . ALA A 1 79 ? 4.284 1.027 0.251 1.00 72.31 79 ALA A C 1
ATOM 641 O O . ALA A 1 79 ? 3.790 1.691 1.164 1.00 72.31 79 ALA A O 1
ATOM 642 N N . ASP A 1 80 ? 5.564 1.154 -0.102 1.00 78.94 80 ASP A N 1
ATOM 643 C CA . ASP A 1 80 ? 6.488 2.078 0.566 1.00 78.94 80 ASP A CA 1
ATOM 644 C C . ASP A 1 80 ? 6.136 3.551 0.326 1.00 78.94 80 ASP A C 1
ATOM 646 O O . ASP A 1 80 ? 6.130 4.341 1.275 1.00 78.94 80 ASP A O 1
ATOM 650 N N . ILE A 1 81 ? 5.758 3.921 -0.904 1.00 76.38 81 ILE A N 1
ATOM 651 C CA . ILE A 1 81 ? 5.240 5.266 -1.213 1.00 76.38 81 ILE A CA 1
ATOM 652 C C . ILE A 1 81 ? 4.038 5.585 -0.317 1.00 76.38 81 ILE A C 1
ATOM 654 O O . ILE A 1 81 ? 3.971 6.658 0.287 1.00 76.38 81 ILE A O 1
ATOM 658 N N . LEU A 1 82 ? 3.099 4.643 -0.198 1.00 71.06 82 LEU A N 1
ATOM 659 C CA . LEU A 1 82 ? 1.908 4.796 0.634 1.00 71.06 82 LEU A CA 1
ATOM 660 C C . LEU A 1 82 ? 2.248 4.942 2.123 1.00 71.06 82 LEU A C 1
ATOM 662 O O . LEU A 1 82 ? 1.617 5.744 2.813 1.00 71.06 82 LEU A O 1
ATOM 666 N N . ARG A 1 83 ? 3.246 4.204 2.630 1.00 70.94 83 ARG A N 1
ATOM 667 C CA . ARG A 1 83 ? 3.691 4.294 4.035 1.00 70.94 83 ARG A CA 1
ATOM 668 C C . ARG A 1 83 ? 4.218 5.680 4.393 1.00 70.94 83 ARG A C 1
ATOM 670 O O . ARG A 1 83 ? 3.923 6.173 5.479 1.00 70.94 83 ARG A O 1
ATOM 677 N N . LEU A 1 84 ? 4.966 6.326 3.501 1.00 70.00 84 LEU A N 1
ATOM 678 C CA . LEU A 1 84 ? 5.562 7.642 3.777 1.00 70.00 84 LEU A CA 1
ATOM 679 C C . LEU A 1 84 ? 4.551 8.782 3.838 1.00 70.00 84 LEU A C 1
ATOM 681 O O . LEU A 1 84 ? 4.788 9.791 4.509 1.00 70.00 84 LEU A O 1
ATOM 685 N N . GLN A 1 85 ? 3.423 8.630 3.148 1.00 66.81 85 GLN A N 1
ATOM 686 C CA . GLN A 1 85 ? 2.381 9.646 3.160 1.00 66.81 85 GLN A CA 1
ATOM 687 C C . GLN A 1 85 ? 1.682 9.696 4.516 1.00 66.81 85 GLN A C 1
ATOM 689 O O . GLN A 1 85 ? 1.507 10.787 5.054 1.00 66.81 85 GLN A O 1
ATOM 694 N N . ASN A 1 86 ? 1.318 8.534 5.066 1.00 74.06 86 ASN A N 1
ATOM 695 C CA . ASN A 1 86 ? 0.690 8.378 6.375 1.00 74.06 86 ASN A CA 1
ATOM 696 C C . ASN A 1 86 ? 0.882 6.932 6.867 1.00 74.06 86 ASN A C 1
ATOM 698 O O . ASN A 1 86 ? 0.446 5.989 6.203 1.00 74.06 86 ASN A O 1
ATOM 702 N N . SER A 1 87 ? 1.454 6.755 8.059 1.00 81.81 87 SER A N 1
ATOM 703 C CA . SER A 1 87 ? 1.648 5.445 8.694 1.00 81.81 87 SER A CA 1
ATOM 704 C C . SER A 1 87 ? 1.109 5.414 10.123 1.00 81.81 87 SER A C 1
ATOM 706 O O . SER A 1 87 ? 0.812 6.448 10.724 1.00 81.81 87 SER A O 1
ATOM 708 N N . LEU A 1 88 ? 1.009 4.212 10.695 1.00 83.31 88 LEU A N 1
ATOM 709 C CA . LEU A 1 88 ? 0.759 4.019 12.127 1.00 83.31 88 LEU A CA 1
ATOM 710 C C . LEU A 1 88 ? 2.061 3.948 12.953 1.00 83.31 88 LEU A C 1
ATOM 712 O O . LEU A 1 88 ? 2.069 3.384 14.051 1.00 83.31 88 LEU A O 1
ATOM 716 N N . GLU A 1 89 ? 3.169 4.519 12.469 1.00 85.44 89 GLU A N 1
ATOM 717 C CA . GLU A 1 89 ? 4.465 4.474 13.163 1.00 85.44 89 GLU A CA 1
ATOM 718 C C . GLU A 1 89 ? 4.418 5.125 14.554 1.00 85.44 89 GLU A C 1
ATOM 720 O O . GLU A 1 89 ? 4.952 4.556 15.506 1.00 85.44 89 GLU A O 1
ATOM 725 N N . GLU A 1 90 ? 3.690 6.236 14.725 1.00 78.88 90 GLU A N 1
ATOM 726 C CA . GLU A 1 90 ? 3.492 6.872 16.043 1.00 78.88 90 GLU A CA 1
ATOM 727 C C . GLU A 1 90 ? 2.799 5.942 17.059 1.00 78.88 90 GLU A C 1
ATOM 729 O O . GLU A 1 90 ? 2.924 6.106 18.274 1.00 78.88 90 GLU A O 1
ATOM 734 N N . TYR A 1 91 ? 2.104 4.918 16.559 1.00 84.81 91 TYR A N 1
ATOM 735 C CA . TYR A 1 91 ? 1.470 3.869 17.343 1.00 84.81 91 TYR A CA 1
ATOM 736 C C . TYR A 1 91 ? 2.320 2.592 17.421 1.00 84.81 91 TYR A C 1
ATOM 738 O O . TYR A 1 91 ? 1.807 1.570 17.872 1.00 84.81 91 TYR A O 1
ATOM 746 N N . GLY A 1 92 ? 3.587 2.598 17.008 1.00 86.12 92 GLY A N 1
ATOM 747 C CA . GLY A 1 92 ? 4.456 1.415 17.011 1.00 86.12 92 GLY A CA 1
ATOM 748 C C . GLY A 1 92 ? 4.056 0.344 15.990 1.00 86.12 92 GLY A C 1
ATOM 749 O O . GLY A 1 92 ? 4.327 -0.837 16.209 1.00 86.12 92 GLY A O 1
ATOM 750 N N . LEU A 1 93 ? 3.382 0.750 14.910 1.00 90.50 93 LEU A N 1
ATOM 751 C CA . LEU A 1 93 ? 2.881 -0.108 13.832 1.00 90.50 93 LEU A CA 1
ATOM 752 C C . LEU A 1 93 ? 3.389 0.397 12.462 1.00 90.50 93 LEU A C 1
ATOM 754 O O . LEU A 1 93 ? 2.583 0.789 11.614 1.00 90.50 93 LEU A O 1
ATOM 758 N N . PRO A 1 94 ? 4.718 0.450 12.246 1.00 87.25 94 PRO A N 1
ATOM 759 C CA . PRO A 1 94 ? 5.316 1.047 11.047 1.00 87.25 94 PRO A CA 1
ATOM 760 C C . PRO A 1 94 ? 4.968 0.308 9.746 1.00 87.25 94 PRO A C 1
ATOM 762 O O . PRO A 1 94 ? 5.076 0.877 8.665 1.00 87.25 94 PRO A O 1
ATOM 765 N N . GLU A 1 95 ? 4.539 -0.953 9.822 1.00 87.44 95 GLU A N 1
ATOM 766 C CA . GLU A 1 95 ? 4.198 -1.755 8.649 1.00 87.44 95 GLU A CA 1
ATOM 767 C C . GLU A 1 95 ? 2.873 -1.349 7.979 1.00 87.44 95 GLU A C 1
ATOM 769 O O . GLU A 1 95 ? 2.639 -1.737 6.829 1.00 87.44 95 GLU A O 1
ATOM 774 N N . PHE A 1 96 ? 2.031 -0.574 8.676 1.00 90.00 96 PHE A N 1
ATOM 775 C CA . PHE A 1 96 ? 0.707 -0.153 8.219 1.00 90.00 96 PHE A CA 1
ATOM 776 C C . PHE A 1 96 ? 0.691 1.289 7.714 1.00 90.00 96 PHE A C 1
ATOM 778 O O . PHE A 1 96 ? 1.069 2.217 8.435 1.00 90.00 96 PHE A O 1
ATOM 785 N N . SER A 1 97 ? 0.129 1.469 6.521 1.00 88.69 97 SER A N 1
ATOM 786 C CA . SER A 1 97 ? -0.212 2.775 5.950 1.00 88.69 97 SER A CA 1
ATOM 787 C C . SER A 1 97 ? -1.672 3.130 6.225 1.00 88.69 97 SER A C 1
ATOM 789 O O . SER A 1 97 ? -2.515 2.242 6.397 1.00 88.69 97 SER A O 1
ATOM 791 N N . ILE A 1 98 ? -1.987 4.424 6.224 1.00 86.94 98 ILE A N 1
ATOM 792 C CA . ILE A 1 98 ? -3.350 4.929 6.405 1.00 86.94 98 ILE A CA 1
ATOM 793 C C . ILE A 1 98 ? -3.728 5.829 5.237 1.00 86.94 98 ILE A C 1
ATOM 795 O O . ILE A 1 98 ? -2.979 6.731 4.888 1.00 86.94 98 ILE A O 1
ATOM 799 N N . LEU A 1 99 ? -4.925 5.650 4.694 1.00 85.12 99 LEU A N 1
ATOM 800 C CA . LEU A 1 99 ? -5.530 6.586 3.750 1.00 85.12 99 LEU A CA 1
ATOM 801 C C . LEU A 1 99 ? -6.772 7.230 4.369 1.00 85.12 99 LEU A C 1
ATOM 803 O O . LEU A 1 99 ? -7.489 6.593 5.142 1.00 85.12 99 LEU A O 1
ATOM 807 N N . ASN A 1 100 ? -7.034 8.492 4.051 1.00 80.62 100 ASN A N 1
ATOM 808 C CA . ASN A 1 100 ? -8.251 9.201 4.446 1.00 80.62 100 ASN A CA 1
ATOM 809 C C . ASN A 1 100 ? -9.140 9.507 3.222 1.00 80.62 100 ASN A C 1
ATOM 811 O O . ASN A 1 100 ? -8.836 9.102 2.103 1.00 80.62 100 ASN A O 1
ATOM 815 N N . SER A 1 101 ? -10.260 10.200 3.436 1.00 73.75 101 SER A N 1
ATOM 816 C CA . SER A 1 101 ? -11.227 10.536 2.383 1.00 73.75 101 SER A CA 1
ATOM 817 C C . SER A 1 101 ? -10.648 11.342 1.211 1.00 73.75 101 SER A C 1
ATOM 819 O O . SER A 1 101 ? -11.161 11.252 0.098 1.00 73.75 101 SER A O 1
ATOM 821 N N . ASP A 1 102 ? -9.583 12.115 1.434 1.00 66.44 102 ASP A N 1
ATOM 822 C CA . ASP A 1 102 ? -8.894 12.867 0.378 1.00 66.44 102 ASP A CA 1
ATOM 823 C C . ASP A 1 102 ? -7.979 11.967 -0.468 1.00 66.44 102 ASP A C 1
ATOM 825 O O . ASP A 1 102 ? -7.625 12.327 -1.595 1.00 66.44 102 ASP A O 1
ATOM 829 N N . ASP A 1 103 ? -7.596 10.807 0.072 1.00 69.94 103 ASP A N 1
ATOM 830 C CA . ASP A 1 103 ? -6.654 9.878 -0.545 1.00 69.94 103 ASP A CA 1
ATOM 831 C C . ASP A 1 103 ? -7.347 8.796 -1.400 1.00 69.94 103 ASP A C 1
ATOM 833 O O . ASP A 1 103 ? -6.673 8.101 -2.157 1.00 69.94 103 ASP A O 1
ATOM 837 N N . ILE A 1 104 ? -8.674 8.624 -1.296 1.00 70.25 104 ILE A N 1
ATOM 838 C CA . ILE A 1 104 ? -9.431 7.595 -2.033 1.00 70.25 104 ILE A CA 1
ATOM 839 C C . ILE A 1 104 ? -10.717 8.185 -2.615 1.00 70.25 104 ILE A C 1
ATOM 841 O O . ILE A 1 104 ? -11.626 8.567 -1.874 1.00 70.25 104 ILE A O 1
ATOM 845 N N . VAL A 1 105 ? -10.834 8.209 -3.940 1.00 64.38 105 VAL A N 1
ATOM 846 C CA . VAL A 1 105 ? -12.003 8.747 -4.651 1.00 64.38 105 VAL A CA 1
ATOM 847 C C . VAL A 1 105 ? -12.662 7.672 -5.513 1.00 64.38 105 VAL A C 1
ATOM 849 O O . VAL A 1 105 ? -12.012 6.734 -5.953 1.00 64.38 105 VAL A O 1
ATOM 852 N N . VAL A 1 106 ? -13.970 7.758 -5.743 1.00 63.12 106 VAL A N 1
ATOM 853 C CA . VAL A 1 106 ? -14.681 6.806 -6.614 1.00 63.12 106 VAL A CA 1
ATOM 854 C C . VAL A 1 106 ? -14.477 7.210 -8.075 1.00 63.12 106 VAL A C 1
ATOM 856 O O . VAL A 1 106 ? -14.911 8.291 -8.469 1.00 63.12 106 VAL A O 1
ATOM 859 N N . GLY A 1 107 ? -13.855 6.354 -8.889 1.00 55.25 107 GLY A N 1
ATOM 860 C CA . GLY A 1 107 ? -13.618 6.623 -10.313 1.00 55.25 107 GLY A CA 1
ATOM 861 C C . GLY A 1 107 ? -14.908 6.627 -11.149 1.00 55.25 107 GLY A C 1
ATOM 862 O O . GLY A 1 107 ? -15.812 5.827 -10.918 1.00 55.25 107 GLY A O 1
ATOM 863 N N . SER A 1 108 ? -15.026 7.521 -12.148 1.00 47.28 108 SER A N 1
ATOM 864 C CA . SER A 1 108 ? -16.240 7.631 -13.011 1.00 47.28 108 SER A CA 1
ATOM 865 C C . SER A 1 108 ? -16.348 6.566 -14.090 1.00 47.28 108 SER A C 1
ATOM 867 O O . SER A 1 108 ? -17.385 6.461 -14.753 1.00 47.28 108 SER A O 1
ATOM 869 N N . VAL A 1 109 ? -15.262 5.853 -14.349 1.00 45.75 109 VAL A N 1
ATOM 870 C CA . VAL A 1 109 ? -15.099 5.133 -15.606 1.00 45.75 109 VAL A CA 1
ATOM 871 C C . VAL A 1 109 ? -16.042 3.937 -15.708 1.00 45.75 109 VAL A C 1
ATOM 873 O O . VAL A 1 109 ? -16.614 3.677 -16.768 1.00 45.75 109 VAL A O 1
ATOM 876 N N . PHE A 1 110 ? -16.266 3.253 -14.595 1.00 41.84 110 PHE A N 1
ATOM 877 C CA . PHE A 1 110 ? -17.199 2.150 -14.509 1.00 41.84 110 PHE A CA 1
ATOM 878 C C . PHE A 1 110 ? -18.172 2.494 -13.389 1.00 41.84 110 PHE A C 1
ATOM 880 O O . PHE A 1 110 ? -17.766 2.728 -12.259 1.00 41.84 110 PHE A O 1
ATOM 887 N N . LYS A 1 111 ? -19.475 2.547 -13.687 1.00 39.44 111 LYS A N 1
ATOM 888 C CA . LYS A 1 111 ? -20.549 2.795 -12.700 1.00 39.44 111 LYS A CA 1
ATOM 889 C C . LYS A 1 111 ? -20.669 1.691 -11.632 1.00 39.44 111 LYS A C 1
ATOM 891 O O . LYS A 1 111 ? -21.690 1.602 -10.957 1.00 39.44 111 LYS A O 1
ATOM 896 N N . GLU A 1 112 ? -19.675 0.823 -11.526 1.00 43.19 112 GLU A N 1
ATOM 897 C CA . GLU A 1 112 ? -19.618 -0.263 -10.570 1.00 43.19 112 GLU A CA 1
ATOM 898 C C . GLU A 1 112 ? -18.887 0.228 -9.321 1.00 43.19 112 GLU A C 1
ATOM 900 O O . GLU A 1 112 ? -17.821 0.832 -9.397 1.00 43.19 112 GLU A O 1
ATOM 905 N N . GLU A 1 113 ? -19.481 -0.044 -8.162 1.00 43.34 113 GLU A N 1
ATOM 906 C CA . GLU A 1 113 ? -19.125 0.444 -6.818 1.00 43.34 113 GLU A CA 1
ATOM 907 C C . GLU A 1 113 ? -17.716 0.033 -6.322 1.00 43.34 113 GLU A C 1
ATOM 909 O O . GLU A 1 113 ? -17.423 0.142 -5.134 1.00 43.34 113 GLU A O 1
ATOM 914 N N . ARG A 1 114 ? -16.845 -0.473 -7.205 1.00 43.66 114 ARG A N 1
ATOM 915 C CA . ARG A 1 114 ? -15.527 -1.050 -6.889 1.00 43.66 114 ARG A CA 1
ATOM 916 C C . ARG A 1 114 ? -14.339 -0.278 -7.462 1.00 43.66 114 ARG A C 1
ATOM 918 O O . ARG A 1 114 ? -13.206 -0.589 -7.108 1.00 43.66 114 ARG A O 1
ATOM 925 N N . CYS A 1 115 ? -14.584 0.716 -8.317 1.00 46.59 115 CYS A N 1
ATOM 926 C CA . CYS A 1 115 ? -13.522 1.570 -8.844 1.00 46.59 115 CYS A CA 1
ATOM 927 C C . CYS A 1 115 ? -13.184 2.656 -7.820 1.00 46.59 115 CYS A C 1
ATOM 929 O O . CYS A 1 115 ? -13.853 3.689 -7.754 1.00 46.59 115 CYS A O 1
ATOM 931 N N . ALA A 1 116 ? -12.171 2.402 -7.001 1.00 49.59 116 ALA A N 1
ATOM 932 C CA . ALA A 1 116 ? -11.579 3.392 -6.120 1.00 49.59 116 ALA A CA 1
ATOM 933 C C . ALA A 1 116 ? -10.2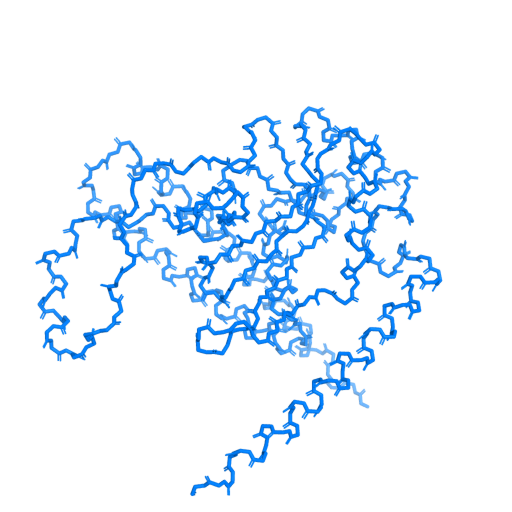87 3.870 -6.786 1.00 49.59 116 ALA A C 1
ATOM 935 O O . ALA A 1 116 ? -9.324 3.123 -6.844 1.00 49.59 116 ALA A O 1
ATOM 936 N N . GLU A 1 117 ? -10.269 5.094 -7.304 1.00 51.44 117 GLU A N 1
ATOM 937 C CA . GLU A 1 117 ? -9.027 5.747 -7.710 1.00 51.44 117 GLU A CA 1
ATOM 938 C C . GLU A 1 117 ? -8.300 6.172 -6.429 1.00 51.44 117 GLU A C 1
ATOM 940 O O . GLU A 1 117 ? -8.841 6.915 -5.596 1.00 51.44 117 GLU A O 1
ATOM 945 N N . TYR A 1 118 ? -7.085 5.672 -6.227 1.00 53.06 118 TYR A N 1
ATOM 946 C CA . TYR A 1 118 ? -6.264 6.104 -5.112 1.00 53.06 118 TYR A CA 1
ATOM 947 C C . TYR A 1 118 ? -5.554 7.374 -5.553 1.00 53.06 118 TYR A C 1
ATOM 949 O O . TYR A 1 118 ? -4.880 7.420 -6.580 1.00 53.06 118 TYR A O 1
ATOM 957 N N . ASN A 1 119 ? -5.682 8.429 -4.759 1.00 48.66 119 ASN A N 1
ATOM 958 C CA . ASN A 1 119 ? -5.067 9.731 -4.996 1.00 48.66 119 ASN A CA 1
ATOM 959 C C . ASN A 1 119 ? -3.554 9.696 -4.667 1.00 48.66 119 ASN A C 1
ATOM 961 O O . ASN A 1 119 ? -3.006 10.536 -3.941 1.00 48.66 119 ASN A O 1
ATOM 965 N N . ILE A 1 120 ? -2.891 8.638 -5.136 1.00 47.03 120 ILE A N 1
ATOM 966 C CA . ILE A 1 120 ? -1.449 8.408 -5.075 1.00 47.03 120 ILE A CA 1
ATOM 967 C C . ILE A 1 120 ? -0.777 9.229 -6.183 1.00 47.03 120 ILE A C 1
ATOM 969 O O . ILE A 1 120 ? 0.303 9.754 -5.943 1.00 47.03 120 ILE A O 1
ATOM 973 N N . ASP A 1 121 ? -1.491 9.462 -7.290 1.00 42.28 121 ASP A N 1
ATOM 974 C CA . ASP A 1 121 ? -1.246 10.515 -8.278 1.00 42.28 121 ASP A CA 1
ATOM 975 C C . ASP A 1 121 ? -2.531 11.340 -8.427 1.00 42.28 121 ASP A C 1
ATOM 977 O O . ASP A 1 121 ? -3.565 10.831 -8.859 1.00 42.28 121 ASP A O 1
ATOM 981 N N . ASP A 1 122 ? -2.511 12.616 -8.042 1.00 34.09 122 ASP A N 1
ATOM 982 C CA . ASP A 1 122 ? -3.716 13.443 -8.093 1.00 34.09 122 ASP A CA 1
ATOM 983 C C . ASP A 1 122 ? -4.116 13.785 -9.527 1.00 34.09 122 ASP A C 1
ATOM 985 O O . ASP A 1 122 ? -3.685 14.780 -10.110 1.00 34.09 122 ASP A O 1
ATOM 989 N N . PHE A 1 123 ? -5.026 12.982 -10.076 1.00 38.59 123 PHE A N 1
ATOM 990 C CA . PHE A 1 123 ? -5.699 13.234 -11.344 1.00 38.59 123 PHE A CA 1
ATOM 991 C C . PHE A 1 123 ? -6.832 14.275 -11.256 1.00 38.59 123 PHE A C 1
ATOM 993 O O . PHE A 1 123 ? -7.682 14.341 -12.148 1.00 38.59 123 PHE A O 1
ATOM 1000 N N . THR A 1 124 ? -6.859 15.160 -10.253 1.00 34.19 124 THR A N 1
ATOM 1001 C CA . THR A 1 124 ? -7.859 16.250 -10.185 1.00 34.19 124 THR A CA 1
ATOM 1002 C C . THR A 1 124 ? -7.391 17.598 -10.754 1.00 34.19 124 THR A C 1
ATOM 1004 O O . THR A 1 124 ? -7.999 18.637 -10.490 1.00 34.19 124 THR A O 1
ATOM 1007 N N . GLY A 1 125 ? -6.369 17.595 -11.620 1.00 35.38 125 GLY A N 1
ATOM 1008 C CA . GLY A 1 125 ? -5.706 18.816 -12.091 1.00 35.38 125 GLY A CA 1
ATOM 1009 C C . GLY A 1 125 ? -5.489 18.987 -13.598 1.00 35.38 125 GLY A C 1
ATOM 1010 O O . GLY A 1 125 ? -4.534 19.660 -13.964 1.00 35.38 125 GLY A O 1
ATOM 1011 N N . LYS A 1 126 ? -6.315 18.453 -14.515 1.00 36.28 126 LYS A N 1
ATOM 1012 C CA . LYS A 1 126 ? -6.221 18.894 -15.930 1.00 36.28 126 LYS A CA 1
ATOM 1013 C C . LYS A 1 126 ? -6.951 20.235 -16.118 1.00 36.28 126 LYS A C 1
ATOM 1015 O O . LYS A 1 126 ? -8.185 20.249 -16.067 1.00 36.28 126 LYS A O 1
ATOM 1020 N N . PRO A 1 127 ? -6.260 21.359 -16.408 1.00 34.53 127 PRO A N 1
ATOM 1021 C CA . PRO A 1 127 ? -6.936 22.591 -16.789 1.00 34.53 127 PRO A CA 1
ATOM 1022 C C . PRO A 1 127 ? -7.536 22.390 -18.183 1.00 34.53 127 PRO A C 1
ATOM 1024 O O . PRO A 1 127 ? -6.838 22.307 -19.195 1.00 34.53 127 PRO A O 1
ATOM 1027 N N . ARG A 1 128 ? -8.864 22.304 -18.232 1.00 38.00 128 ARG A N 1
ATOM 1028 C CA . ARG A 1 128 ? -9.684 22.052 -19.426 1.00 38.00 128 ARG A CA 1
ATOM 1029 C C . ARG A 1 128 ? -9.681 23.160 -20.499 1.00 38.00 128 ARG A C 1
ATOM 1031 O O . ARG A 1 128 ? -10.546 23.145 -21.363 1.00 38.00 128 ARG A O 1
ATOM 1038 N N . GLU A 1 129 ? -8.708 24.072 -20.537 1.00 36.22 129 GLU A N 1
ATOM 1039 C CA . GLU A 1 129 ? -8.660 25.137 -21.563 1.00 36.22 129 GLU A CA 1
ATOM 1040 C C . GLU A 1 129 ? -7.408 25.136 -22.464 1.00 36.22 129 GLU A C 1
ATOM 1042 O O . GLU A 1 129 ? -7.360 25.892 -23.433 1.00 36.22 129 GLU A O 1
ATOM 1047 N N . ILE A 1 130 ? -6.449 24.216 -22.282 1.00 38.84 130 ILE A N 1
ATOM 1048 C CA . ILE A 1 130 ? -5.307 24.041 -23.215 1.00 38.84 130 ILE A CA 1
ATOM 1049 C C . ILE A 1 130 ? -5.589 22.932 -24.248 1.00 38.84 130 ILE A C 1
ATOM 1051 O O . ILE A 1 130 ? -4.700 22.213 -24.691 1.00 38.84 130 ILE A O 1
ATOM 1055 N N . ILE A 1 131 ? -6.844 22.786 -24.676 1.00 36.69 131 ILE A N 1
ATOM 1056 C CA . ILE A 1 131 ? -7.187 21.993 -25.873 1.00 36.69 131 ILE A CA 1
ATOM 1057 C C . ILE A 1 131 ? -7.211 22.887 -27.131 1.00 36.69 131 ILE A C 1
ATOM 1059 O O . ILE A 1 131 ? -7.157 22.382 -28.247 1.00 36.69 131 ILE A O 1
ATOM 1063 N N . SER A 1 132 ? -7.153 24.223 -27.009 1.00 42.34 132 SER A N 1
ATOM 1064 C CA . SER A 1 132 ? -7.148 25.106 -28.194 1.00 42.34 132 SER A CA 1
ATOM 1065 C C . SER A 1 132 ? -5.761 25.490 -28.735 1.00 42.34 132 SER A C 1
ATOM 1067 O O . SER A 1 132 ? -5.680 26.015 -29.843 1.00 42.34 132 SER A O 1
ATOM 1069 N N . LYS A 1 133 ? -4.655 25.184 -28.033 1.00 39.31 133 LYS A N 1
ATOM 1070 C CA . LYS A 1 133 ? -3.282 25.422 -28.543 1.00 39.31 133 LYS A CA 1
ATOM 1071 C C . LYS A 1 133 ? -2.431 24.163 -28.746 1.00 39.31 133 LYS A C 1
ATOM 1073 O O . LYS A 1 133 ? -1.453 24.221 -29.488 1.00 39.31 133 LYS A O 1
ATOM 1078 N N . LYS A 1 134 ? -2.828 23.012 -28.190 1.00 38.34 134 LYS A N 1
ATOM 1079 C CA . LYS A 1 134 ? -2.123 21.730 -28.383 1.00 38.34 134 LYS A CA 1
ATOM 1080 C C . LYS A 1 134 ? -2.356 21.106 -29.771 1.00 38.34 134 LYS A C 1
ATOM 1082 O O . LYS A 1 134 ? -1.462 20.458 -30.311 1.00 38.34 134 LYS A O 1
ATOM 1087 N N . ASN A 1 135 ? -3.462 21.477 -30.426 1.00 42.19 135 ASN A N 1
ATOM 1088 C CA . ASN A 1 135 ? -3.754 21.135 -31.825 1.00 42.19 135 ASN A CA 1
ATOM 1089 C C . ASN A 1 135 ? -2.672 21.612 -32.823 1.00 42.19 135 ASN A C 1
ATOM 1091 O O . ASN A 1 135 ? -2.527 21.025 -33.895 1.00 42.19 135 ASN A O 1
ATOM 1095 N N . ALA A 1 136 ? -1.878 22.640 -32.493 1.00 44.16 136 ALA A N 1
ATOM 1096 C CA . ALA A 1 136 ? -0.832 23.152 -33.386 1.00 44.16 136 ALA A CA 1
ATOM 1097 C C . ALA A 1 136 ? 0.466 22.313 -33.371 1.00 44.16 136 ALA A C 1
ATOM 1099 O O . ALA A 1 136 ? 1.206 22.318 -34.353 1.00 44.16 136 ALA A O 1
ATOM 1100 N N . LEU A 1 137 ? 0.731 21.568 -32.292 1.00 39.06 137 LEU A N 1
ATOM 1101 C CA . LEU A 1 137 ? 1.903 20.688 -32.162 1.00 39.06 137 LEU A CA 1
ATOM 1102 C C . LEU A 1 137 ? 1.562 19.224 -32.471 1.00 39.06 137 LEU A C 1
ATOM 1104 O O . LEU A 1 137 ? 2.367 18.524 -33.081 1.00 39.06 137 LEU A O 1
ATOM 1108 N N . GLU A 1 138 ? 0.339 18.789 -32.166 1.00 40.44 138 GLU A N 1
ATOM 1109 C CA . GLU A 1 138 ? -0.148 17.433 -32.463 1.00 40.44 138 GLU A CA 1
ATOM 1110 C C . GLU A 1 138 ? -0.346 17.189 -33.971 1.00 40.44 138 GLU A C 1
ATOM 1112 O O . GLU A 1 138 ? -0.119 16.082 -34.459 1.00 40.44 138 GLU A O 1
ATOM 1117 N N . THR A 1 139 ? -0.628 18.241 -34.751 1.00 45.53 139 THR A N 1
ATOM 1118 C CA . THR A 1 139 ? -0.668 18.164 -36.225 1.00 45.53 139 THR A CA 1
ATOM 1119 C C . THR A 1 139 ? 0.728 17.955 -36.843 1.00 45.53 139 THR A C 1
ATOM 1121 O O . THR A 1 139 ? 0.834 17.505 -37.981 1.00 45.53 139 THR A O 1
ATOM 1124 N N . LYS A 1 140 ? 1.816 18.224 -36.102 1.00 39.22 140 LYS A N 1
ATOM 1125 C CA . LYS A 1 140 ? 3.202 18.124 -36.599 1.00 39.22 140 LYS A CA 1
ATOM 1126 C C . LYS A 1 140 ? 3.876 16.770 -36.316 1.00 39.22 140 LYS A C 1
ATOM 1128 O O . LYS A 1 140 ? 4.894 16.483 -36.935 1.00 39.22 140 LYS A O 1
ATOM 1133 N N . LEU A 1 141 ? 3.326 15.951 -35.411 1.00 39.47 141 LEU A N 1
ATOM 1134 C CA . LEU A 1 141 ? 3.942 14.697 -34.930 1.00 39.47 141 LEU A CA 1
ATOM 1135 C C . LEU A 1 141 ? 3.067 13.437 -35.092 1.00 39.47 141 LEU A C 1
ATOM 1137 O O . LEU A 1 141 ? 3.476 12.358 -34.681 1.00 39.47 141 LEU A O 1
ATOM 1141 N N . GLY A 1 142 ? 1.883 13.530 -35.706 1.00 33.66 142 GLY A N 1
ATOM 1142 C CA . GLY A 1 142 ? 1.141 12.347 -36.174 1.00 33.66 142 GLY A CA 1
ATOM 1143 C C . GLY A 1 142 ? 0.589 11.401 -35.094 1.00 33.66 142 GLY A C 1
ATOM 1144 O O . GLY A 1 142 ? 0.155 10.300 -35.422 1.00 33.66 142 GLY A O 1
ATOM 1145 N N . LEU A 1 143 ? 0.538 11.802 -33.823 1.00 39.22 143 LEU A N 1
ATOM 1146 C CA . LEU A 1 143 ? 0.030 10.970 -32.722 1.00 39.22 143 LEU A CA 1
ATOM 1147 C C . LEU A 1 143 ? -1.491 11.111 -32.568 1.00 39.22 143 LEU A C 1
ATOM 1149 O O . LEU A 1 143 ? -2.018 11.665 -31.608 1.00 39.22 143 LEU A O 1
ATOM 1153 N N . LYS A 1 144 ? -2.219 10.606 -33.564 1.00 35.50 144 LYS A N 1
ATOM 1154 C CA . LYS A 1 144 ? -3.678 10.709 -33.684 1.00 35.50 144 LYS A CA 1
ATOM 1155 C C . LYS A 1 144 ? -4.391 9.459 -33.145 1.00 35.50 144 LYS A C 1
ATOM 1157 O O . LYS A 1 144 ? -5.138 8.833 -33.893 1.00 35.50 144 LYS A O 1
ATOM 1162 N N . LYS A 1 145 ? -4.145 9.034 -31.894 1.00 35.84 145 LYS A N 1
ATOM 1163 C CA . LYS A 1 145 ? -4.839 7.824 -31.384 1.00 35.84 145 LYS A CA 1
ATOM 1164 C C . LYS A 1 145 ? -5.111 7.669 -29.881 1.00 35.84 145 LYS A C 1
ATOM 1166 O O . LYS A 1 145 ? -5.625 6.626 -29.505 1.00 35.84 145 LYS A O 1
ATOM 1171 N N . TYR A 1 146 ? -4.875 8.673 -29.035 1.00 35.47 146 TYR A N 1
ATOM 1172 C CA . TYR A 1 146 ? -5.041 8.524 -27.572 1.00 35.47 146 TYR A CA 1
ATOM 1173 C C . TYR A 1 146 ? -6.085 9.457 -26.929 1.00 35.47 146 TYR A C 1
ATOM 1175 O O . TYR A 1 146 ? -5.912 9.917 -25.806 1.00 35.47 146 TYR A O 1
ATOM 1183 N N . MET A 1 147 ? -7.191 9.765 -27.616 1.00 29.77 147 MET A N 1
ATOM 1184 C CA . MET A 1 147 ? -8.215 10.674 -27.070 1.00 29.77 147 MET A CA 1
ATOM 1185 C C . MET A 1 147 ? -9.649 10.189 -27.298 1.00 29.77 147 MET A C 1
ATOM 1187 O O . MET A 1 147 ? -10.405 10.785 -28.058 1.00 29.77 147 MET A O 1
ATOM 1191 N N . GLY A 1 148 ? -10.030 9.116 -26.601 1.00 27.98 148 GLY A N 1
ATOM 1192 C CA . GLY A 1 148 ? -11.425 8.662 -26.519 1.00 27.98 148 GLY A CA 1
ATOM 1193 C C . GLY A 1 148 ? -12.077 8.787 -25.137 1.00 27.98 148 GLY A C 1
ATOM 1194 O O . GLY A 1 148 ? -13.264 8.516 -25.024 1.00 27.98 148 GLY A O 1
ATOM 1195 N N . TRP A 1 149 ? -11.341 9.157 -24.083 1.00 30.66 149 TRP A N 1
ATOM 1196 C CA . TRP A 1 149 ? -11.711 8.736 -22.722 1.00 30.66 149 TRP A CA 1
ATOM 1197 C C . TRP A 1 149 ? -11.586 9.807 -21.629 1.00 30.66 149 TRP A C 1
ATOM 1199 O O . TRP A 1 149 ? -11.250 9.504 -20.494 1.00 30.66 149 TRP A O 1
ATOM 1209 N N . ILE A 1 150 ? -11.815 11.089 -21.933 1.00 32.41 150 ILE A N 1
ATOM 1210 C CA . ILE A 1 150 ? -11.696 12.137 -20.901 1.00 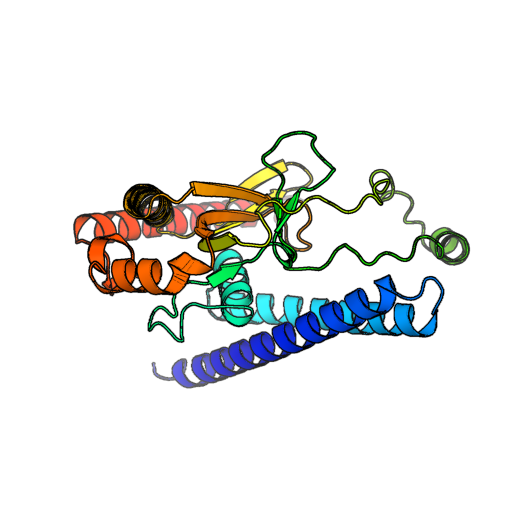32.41 150 ILE A CA 1
ATOM 1211 C C . ILE A 1 150 ? -12.864 13.110 -20.989 1.00 32.41 150 ILE A C 1
ATOM 1213 O O . ILE A 1 150 ? -12.793 14.172 -21.604 1.00 32.41 150 ILE A O 1
ATOM 1217 N N . GLY A 1 151 ? -13.951 12.716 -20.334 1.00 29.48 151 GLY A N 1
ATOM 1218 C CA . GLY A 1 151 ? -15.184 13.476 -20.227 1.00 29.48 151 GLY A CA 1
ATOM 1219 C C . GLY A 1 151 ? -15.753 13.504 -18.814 1.00 29.48 151 GLY A C 1
ATOM 1220 O O . GLY A 1 151 ? -16.962 13.450 -18.696 1.00 29.48 151 GLY A O 1
ATOM 1221 N N . PHE A 1 152 ? -14.956 13.614 -17.744 1.00 38.78 152 PHE A N 1
ATOM 1222 C CA . PHE A 1 152 ? -15.519 13.689 -16.386 1.00 38.78 152 PHE A CA 1
ATOM 1223 C C . PHE A 1 152 ? -14.871 14.798 -15.548 1.00 38.78 152 PHE A C 1
ATOM 1225 O O . PHE A 1 152 ? -13.664 14.841 -15.358 1.00 38.78 152 PHE A O 1
ATOM 1232 N N . SER A 1 153 ? -15.687 15.778 -15.156 1.00 32.72 153 SER A N 1
ATOM 1233 C CA . SER A 1 153 ? -15.338 16.917 -14.291 1.00 32.72 153 SER A CA 1
ATOM 1234 C C . SER A 1 153 ? -16.490 17.173 -13.315 1.00 32.72 153 SER A C 1
ATOM 1236 O O . SER A 1 153 ? -17.041 18.272 -13.250 1.00 32.72 153 SER A O 1
ATOM 1238 N N . GLY A 1 154 ? -16.930 16.115 -12.643 1.00 36.81 154 GLY A N 1
ATOM 1239 C CA . GLY A 1 154 ? -17.722 16.210 -11.423 1.00 36.81 154 GLY A CA 1
ATOM 1240 C C . GLY A 1 154 ? -16.802 15.823 -10.275 1.00 36.81 154 GLY A C 1
ATOM 1241 O O . GLY A 1 154 ? -15.997 14.915 -10.451 1.00 36.81 154 GLY A O 1
ATOM 1242 N N . GLY A 1 155 ? -16.865 16.531 -9.145 1.00 46.91 155 GLY A N 1
ATOM 1243 C CA . GLY A 1 155 ? -16.134 16.127 -7.946 1.00 46.91 155 GLY A CA 1
ATOM 1244 C C . GLY A 1 155 ? -16.488 14.681 -7.618 1.00 46.91 155 GLY A C 1
ATOM 1245 O O . GLY A 1 155 ? -17.659 14.373 -7.403 1.00 46.91 155 GLY A O 1
ATOM 1246 N N . TYR A 1 156 ? -15.496 13.802 -7.673 1.00 56.59 156 TYR A N 1
ATOM 1247 C CA . TYR A 1 156 ? -15.688 12.402 -7.348 1.00 56.59 156 TYR A CA 1
ATOM 1248 C C . TYR A 1 156 ? -16.062 12.285 -5.872 1.00 56.59 156 TYR A C 1
ATOM 1250 O O . TYR A 1 156 ? -15.398 12.912 -5.040 1.00 56.59 156 TYR A O 1
ATOM 1258 N N . PRO A 1 157 ? -17.132 11.548 -5.527 1.00 61.19 157 PRO A N 1
ATOM 1259 C CA . PRO A 1 157 ? -17.393 11.245 -4.133 1.00 61.19 157 PRO A CA 1
ATOM 1260 C C . PRO A 1 157 ? -16.212 10.433 -3.590 1.00 61.19 157 PRO A C 1
ATOM 1262 O O . PRO A 1 157 ? -15.637 9.610 -4.304 1.00 61.19 157 PRO A O 1
ATOM 1265 N N . SER A 1 158 ? -15.825 10.691 -2.343 1.00 67.25 158 SER A N 1
ATOM 1266 C CA . SER A 1 158 ? -14.815 9.872 -1.676 1.00 67.25 158 SER A CA 1
ATOM 1267 C C . SER A 1 158 ? -15.322 8.435 -1.517 1.00 67.25 158 SER A C 1
ATOM 1269 O O . SER A 1 158 ? -16.525 8.214 -1.354 1.00 67.25 158 SER A O 1
ATOM 1271 N N . ALA A 1 159 ? -14.420 7.454 -1.568 1.00 76.94 159 ALA A N 1
ATOM 1272 C CA . ALA A 1 159 ? -14.773 6.049 -1.345 1.00 76.94 159 ALA A CA 1
ATOM 1273 C C . ALA A 1 159 ? -14.996 5.714 0.147 1.00 76.94 159 ALA A C 1
ATOM 1275 O O . ALA A 1 159 ? -15.488 4.628 0.482 1.00 76.94 159 ALA A O 1
ATOM 1276 N N . ILE A 1 160 ? -14.612 6.626 1.045 1.00 82.19 160 ILE A N 1
ATOM 1277 C CA . ILE A 1 160 ? -14.809 6.533 2.496 1.00 82.19 160 ILE A CA 1
ATOM 1278 C C . ILE A 1 160 ? -15.268 7.886 3.055 1.00 82.19 160 ILE A C 1
ATOM 1280 O O . ILE A 1 160 ? -15.015 8.928 2.453 1.00 82.19 160 ILE A O 1
ATOM 1284 N N . ASP A 1 161 ? -15.946 7.891 4.201 1.00 84.56 161 ASP A N 1
ATOM 1285 C CA . ASP A 1 161 ? -16.458 9.142 4.777 1.00 84.56 161 ASP A CA 1
ATOM 1286 C C . ASP A 1 161 ? -15.322 10.054 5.301 1.00 84.56 161 ASP A C 1
ATOM 1288 O O . ASP A 1 161 ? -14.232 9.596 5.647 1.00 84.56 161 ASP A O 1
ATOM 1292 N N . GLU A 1 162 ? -15.579 11.363 5.436 1.00 82.44 162 GLU A N 1
ATOM 1293 C CA . GLU A 1 162 ? -14.596 12.339 5.953 1.00 82.44 162 GLU A CA 1
ATOM 1294 C C . GLU A 1 162 ? -14.101 12.026 7.375 1.00 82.44 162 GLU A C 1
ATOM 1296 O O . GLU A 1 162 ? -12.986 12.395 7.761 1.00 82.44 162 GLU A O 1
ATOM 1301 N N . ASP A 1 163 ? -14.917 11.353 8.183 1.00 88.19 163 ASP A N 1
ATOM 1302 C CA . ASP A 1 163 ? -14.583 10.919 9.538 1.00 88.19 163 ASP A CA 1
ATOM 1303 C C . ASP A 1 163 ? -14.007 9.492 9.583 1.00 88.19 163 ASP A C 1
ATOM 1305 O O . ASP A 1 163 ? -13.780 8.956 10.673 1.00 88.19 163 ASP A O 1
ATOM 1309 N N . GLU A 1 164 ? -13.724 8.888 8.428 1.00 91.56 164 GLU A N 1
ATOM 1310 C CA . GLU A 1 164 ? -13.150 7.554 8.276 1.00 91.56 164 GLU A CA 1
ATOM 1311 C C . GLU A 1 164 ? -11.688 7.577 7.813 1.00 91.56 164 GLU A C 1
ATOM 1313 O O . GLU A 1 164 ? -11.173 8.552 7.259 1.00 91.56 164 GLU A O 1
ATOM 1318 N N . VAL A 1 165 ? -11.002 6.470 8.084 1.00 91.12 165 VAL A N 1
ATOM 1319 C CA . VAL A 1 165 ? -9.669 6.146 7.573 1.00 91.12 165 VAL A CA 1
ATOM 1320 C C . VAL A 1 165 ? -9.607 4.676 7.181 1.00 91.12 165 VAL A C 1
ATOM 1322 O O . VAL A 1 165 ? -10.203 3.826 7.845 1.00 91.12 165 VAL A O 1
ATOM 1325 N N . LEU A 1 166 ? -8.855 4.379 6.128 1.00 93.62 166 LEU A N 1
ATOM 1326 C CA . LEU A 1 166 ? -8.506 3.039 5.680 1.00 93.62 166 LEU A CA 1
ATOM 1327 C C . LEU A 1 166 ? -7.118 2.671 6.209 1.00 93.62 166 LEU A C 1
ATOM 1329 O O . LEU A 1 166 ? -6.135 3.300 5.835 1.00 93.62 166 LEU A O 1
ATOM 1333 N N . ILE A 1 167 ? -7.024 1.622 7.024 1.00 94.25 167 ILE A N 1
ATOM 1334 C CA . ILE A 1 167 ? -5.751 0.979 7.372 1.00 94.25 167 ILE A CA 1
ATOM 1335 C C . ILE A 1 167 ? -5.431 -0.043 6.282 1.00 94.25 167 ILE A C 1
ATOM 1337 O O . ILE A 1 167 ? -6.178 -1.012 6.110 1.00 94.25 167 ILE A O 1
ATOM 1341 N N . ILE A 1 168 ? -4.340 0.165 5.549 1.00 93.12 168 ILE A N 1
ATOM 1342 C CA . ILE A 1 168 ? -3.952 -0.677 4.414 1.00 93.12 168 ILE A CA 1
ATOM 1343 C C . ILE A 1 168 ? -3.301 -1.969 4.908 1.00 93.12 168 ILE A C 1
ATOM 1345 O O . ILE A 1 168 ? -2.355 -1.939 5.692 1.00 93.12 168 ILE A O 1
ATOM 1349 N N . PHE A 1 169 ? -3.781 -3.106 4.403 1.00 94.56 169 PHE A N 1
ATOM 1350 C CA . PHE A 1 169 ? -3.186 -4.425 4.633 1.00 94.56 169 PHE A CA 1
ATOM 1351 C C . PHE A 1 169 ? -2.412 -4.933 3.419 1.00 94.56 169 PHE A C 1
ATOM 1353 O O . PHE A 1 169 ? -1.377 -5.582 3.576 1.00 94.56 169 PHE A O 1
ATOM 1360 N N . SER A 1 170 ? -2.911 -4.660 2.216 1.00 91.50 170 SER A N 1
ATOM 1361 C CA . SER A 1 170 ? -2.296 -5.109 0.972 1.00 91.50 170 SER A CA 1
ATOM 1362 C C . SER A 1 170 ? -2.485 -4.085 -0.134 1.00 91.50 170 SER A C 1
ATOM 1364 O O . SER A 1 170 ? -3.512 -3.407 -0.191 1.00 91.50 170 SER A O 1
ATOM 1366 N N . VAL A 1 171 ? -1.491 -4.021 -1.008 1.00 87.62 171 VAL A N 1
ATOM 1367 C CA . VAL A 1 171 ? -1.499 -3.280 -2.263 1.00 87.62 171 VAL A CA 1
ATOM 1368 C C . VAL A 1 171 ? -0.975 -4.238 -3.319 1.00 87.62 171 VAL A C 1
ATOM 1370 O O . VAL A 1 171 ? 0.015 -4.928 -3.075 1.00 87.62 171 VAL A O 1
ATOM 1373 N N . SER A 1 172 ? -1.648 -4.332 -4.457 1.00 86.12 172 SER A N 1
ATOM 1374 C CA . SER A 1 172 ? -1.254 -5.260 -5.519 1.00 86.12 172 SER A CA 1
ATOM 1375 C C . SER A 1 172 ? -1.430 -4.615 -6.865 1.00 86.12 172 SER A C 1
ATOM 1377 O O . SER A 1 172 ? -2.532 -4.192 -7.204 1.00 86.12 172 SER A O 1
ATOM 1379 N N . THR A 1 173 ? -0.354 -4.528 -7.629 1.00 81.75 173 THR A N 1
ATOM 1380 C CA . THR A 1 173 ? -0.408 -4.010 -8.989 1.00 81.75 173 THR A CA 1
ATOM 1381 C C . THR A 1 173 ? -0.837 -5.110 -9.951 1.00 81.75 173 THR A C 1
ATOM 1383 O O . THR A 1 173 ? -0.556 -6.292 -9.767 1.00 81.75 173 THR A O 1
ATOM 1386 N N . LYS A 1 174 ? -1.584 -4.737 -10.981 1.00 76.88 174 LYS A N 1
ATOM 1387 C CA . LYS A 1 174 ? -1.997 -5.615 -12.068 1.00 76.88 174 LYS A CA 1
ATOM 1388 C C . LYS A 1 174 ? -0.974 -5.504 -13.188 1.00 76.88 174 LYS A C 1
ATOM 1390 O O . LYS A 1 174 ? -0.570 -4.409 -13.572 1.00 76.88 174 LYS A O 1
ATOM 1395 N N . ILE A 1 175 ? -0.589 -6.648 -13.735 1.00 70.62 175 ILE A N 1
ATOM 1396 C CA . ILE A 1 175 ? 0.281 -6.735 -14.903 1.00 70.62 175 ILE A CA 1
ATOM 1397 C C . ILE A 1 175 ? -0.621 -6.656 -16.134 1.00 70.62 175 ILE A C 1
ATOM 1399 O O . ILE A 1 175 ? -1.487 -7.513 -16.324 1.00 70.62 175 ILE A O 1
ATOM 1403 N N . ILE A 1 176 ? -0.434 -5.615 -16.946 1.00 66.44 176 ILE A N 1
ATOM 1404 C CA . ILE A 1 176 ? -1.175 -5.416 -18.196 1.00 66.44 176 ILE A CA 1
ATOM 1405 C C . ILE A 1 176 ? -0.286 -5.746 -19.390 1.00 66.44 176 ILE A C 1
ATOM 1407 O O . ILE A 1 176 ? 0.829 -5.235 -19.496 1.00 66.44 176 ILE A O 1
ATOM 1411 N N . GLU A 1 177 ? -0.839 -6.498 -20.338 1.00 61.12 177 GLU A N 1
ATOM 1412 C CA . GLU A 1 177 ? -0.318 -6.617 -21.697 1.00 61.12 177 GLU A CA 1
ATOM 1413 C C . GLU A 1 177 ? -1.363 -6.073 -22.684 1.00 61.12 177 GLU A C 1
ATOM 1415 O O . GLU A 1 177 ? -2.470 -6.593 -22.824 1.00 61.12 177 GLU A O 1
ATOM 1420 N N . GLY A 1 178 ? -1.045 -4.953 -23.340 1.00 67.81 178 GLY A N 1
ATOM 1421 C CA . GLY A 1 178 ? -2.000 -4.246 -24.195 1.00 67.81 178 GLY A CA 1
ATOM 1422 C C . GLY A 1 178 ? -3.178 -3.664 -23.404 1.00 67.81 178 GLY A C 1
ATOM 1423 O O . GLY A 1 178 ? -3.023 -2.646 -22.731 1.00 67.81 178 GLY A O 1
ATOM 1424 N N . TYR A 1 179 ? -4.354 -4.283 -23.531 1.00 61.41 179 TYR A N 1
ATOM 1425 C CA . TYR A 1 179 ? -5.577 -3.922 -22.795 1.00 61.41 179 TYR A CA 1
ATOM 1426 C C . TYR A 1 179 ? -6.026 -5.007 -21.808 1.00 61.41 179 TYR A C 1
ATOM 1428 O O . TYR A 1 179 ? -7.005 -4.796 -21.092 1.00 61.41 179 TYR A O 1
ATOM 1436 N N . ASP A 1 180 ? -5.326 -6.142 -21.760 1.00 58.78 180 ASP A N 1
ATOM 1437 C CA . ASP A 1 180 ? -5.710 -7.290 -20.950 1.00 58.78 180 ASP A CA 1
ATOM 1438 C C . ASP A 1 180 ? -4.875 -7.349 -19.668 1.00 58.78 180 ASP A C 1
ATOM 1440 O O . ASP A 1 180 ? -3.659 -7.144 -19.672 1.00 58.78 180 ASP A O 1
ATOM 1444 N N . VAL A 1 181 ? -5.541 -7.641 -18.549 1.00 66.75 181 VAL A N 1
ATOM 1445 C CA . VAL A 1 181 ? -4.868 -7.968 -17.289 1.00 66.75 181 VAL A CA 1
ATOM 1446 C C . VAL A 1 181 ? -4.413 -9.419 -17.378 1.00 66.75 181 VAL A C 1
ATOM 1448 O O . VAL A 1 181 ? -5.231 -10.335 -17.317 1.00 66.75 181 VAL A O 1
ATOM 1451 N N . ILE A 1 182 ? -3.107 -9.620 -17.526 1.00 68.50 182 ILE A N 1
ATOM 1452 C CA . ILE A 1 182 ? -2.497 -10.948 -17.673 1.00 68.50 182 ILE A CA 1
ATOM 1453 C C . ILE A 1 182 ? -1.981 -11.512 -16.347 1.00 68.50 182 ILE A C 1
ATOM 1455 O O . ILE A 1 182 ? -1.657 -12.693 -16.255 1.00 68.50 182 ILE A O 1
ATOM 1459 N N . GLY A 1 183 ? -1.924 -10.687 -15.301 1.00 70.19 183 GLY A N 1
ATOM 1460 C CA . GLY A 1 183 ? -1.497 -11.120 -13.979 1.00 70.19 183 GLY A CA 1
ATOM 1461 C C . GLY A 1 183 ? -1.654 -10.044 -12.914 1.00 70.19 183 GLY A C 1
ATOM 1462 O O . GLY A 1 183 ? -2.142 -8.942 -13.170 1.00 70.19 183 GLY A O 1
ATOM 1463 N N . ALA A 1 184 ? -1.216 -10.372 -11.706 1.00 75.44 184 ALA A N 1
ATOM 1464 C CA . ALA A 1 184 ? -1.085 -9.438 -10.601 1.00 75.44 184 ALA A CA 1
ATOM 1465 C C . ALA A 1 184 ? 0.231 -9.707 -9.870 1.00 75.44 184 ALA A C 1
ATOM 1467 O O . ALA A 1 184 ? 0.635 -10.856 -9.693 1.00 75.44 184 ALA A O 1
ATOM 1468 N N . ASP A 1 185 ? 0.897 -8.640 -9.459 1.00 79.38 185 ASP A N 1
ATOM 1469 C CA . ASP A 1 185 ? 2.074 -8.674 -8.602 1.00 79.38 185 ASP A CA 1
ATOM 1470 C C . ASP A 1 185 ? 1.597 -8.615 -7.146 1.00 79.38 185 ASP A C 1
ATOM 1472 O O . ASP A 1 185 ? 1.770 -7.626 -6.438 1.00 79.38 185 ASP A O 1
ATOM 1476 N N . ASP A 1 186 ? 0.876 -9.647 -6.713 1.00 85.31 186 ASP A N 1
ATOM 1477 C CA . ASP A 1 186 ? 0.349 -9.700 -5.352 1.00 85.31 186 ASP A CA 1
ATOM 1478 C C . ASP A 1 186 ? 1.493 -9.859 -4.335 1.00 85.31 186 ASP A C 1
ATOM 1480 O O . ASP A 1 186 ? 2.451 -10.602 -4.591 1.00 85.31 186 ASP A O 1
ATOM 1484 N N . PRO A 1 187 ? 1.387 -9.253 -3.135 1.00 86.62 187 PRO A N 1
ATOM 1485 C CA . PRO A 1 187 ? 2.244 -9.612 -2.024 1.00 86.62 187 PRO A CA 1
ATOM 1486 C C . PRO A 1 187 ? 2.191 -11.117 -1.785 1.00 86.62 187 PRO A C 1
ATOM 1488 O O . PRO A 1 187 ? 1.133 -11.747 -1.784 1.00 86.62 187 PRO A O 1
ATOM 1491 N N . ILE A 1 188 ? 3.354 -11.695 -1.533 1.00 88.62 188 ILE A N 1
ATOM 1492 C CA . ILE A 1 188 ? 3.556 -13.138 -1.372 1.00 88.62 188 ILE A CA 1
ATOM 1493 C C . ILE A 1 188 ? 2.687 -13.782 -0.280 1.00 88.62 188 ILE A C 1
ATOM 1495 O O . ILE A 1 188 ? 2.399 -14.977 -0.292 1.00 88.62 188 ILE A O 1
ATOM 1499 N N . ASP A 1 189 ? 2.275 -12.961 0.677 1.00 92.06 189 ASP A N 1
ATOM 1500 C CA . ASP A 1 189 ? 1.476 -13.250 1.855 1.00 92.06 189 ASP A CA 1
ATOM 1501 C C . ASP A 1 189 ? 0.066 -12.633 1.761 1.00 92.06 189 ASP A C 1
ATOM 1503 O O . ASP A 1 189 ? -0.593 -12.426 2.784 1.00 92.06 189 ASP A O 1
ATOM 1507 N N . MET A 1 190 ? -0.420 -12.353 0.546 1.00 92.06 190 MET A N 1
ATOM 1508 C CA . MET A 1 190 ? -1.734 -11.757 0.273 1.00 92.06 190 MET A CA 1
ATOM 1509 C C . MET A 1 190 ? -2.871 -12.453 1.031 1.00 92.06 190 MET A C 1
ATOM 1511 O O . MET A 1 190 ? -3.646 -11.792 1.722 1.00 92.06 190 MET A O 1
ATOM 1515 N N . ASP A 1 191 ? -2.945 -13.784 0.982 1.00 92.19 191 ASP A N 1
ATOM 1516 C CA . ASP A 1 191 ? -3.999 -14.548 1.666 1.00 92.19 191 ASP A CA 1
ATOM 1517 C C . ASP A 1 191 ? -4.002 -14.306 3.181 1.00 92.19 191 ASP A C 1
ATOM 1519 O O . ASP A 1 191 ? -5.058 -14.189 3.818 1.00 92.19 191 ASP A O 1
ATOM 1523 N N . VAL A 1 192 ? -2.808 -14.192 3.770 1.00 95.06 192 VAL A N 1
ATOM 1524 C CA . VAL A 1 192 ? -2.638 -13.879 5.190 1.00 95.06 192 VAL A CA 1
ATOM 1525 C C . VAL A 1 192 ? -3.135 -12.461 5.455 1.00 95.06 192 VAL A C 1
ATOM 1527 O O . VAL A 1 192 ? -3.970 -12.271 6.342 1.00 95.06 192 VAL A O 1
ATOM 1530 N N . ARG A 1 193 ? -2.705 -11.479 4.655 1.00 96.00 193 ARG A N 1
ATOM 1531 C CA . ARG A 1 193 ? -3.116 -10.068 4.770 1.00 96.00 193 ARG A CA 1
ATOM 1532 C C . ARG A 1 193 ? -4.630 -9.902 4.685 1.00 96.00 193 ARG A C 1
ATOM 1534 O O . ARG A 1 193 ? -5.220 -9.287 5.573 1.00 96.00 193 ARG A O 1
ATOM 1541 N N . VAL A 1 194 ? -5.276 -10.495 3.681 1.00 95.44 194 VAL A N 1
ATOM 1542 C CA . VAL A 1 194 ? -6.735 -10.430 3.481 1.00 95.44 194 VAL A CA 1
ATOM 1543 C C . VAL A 1 194 ? -7.473 -11.053 4.664 1.00 95.44 194 VAL A C 1
ATOM 1545 O O . VAL A 1 194 ? -8.424 -10.467 5.192 1.00 95.44 194 VAL A O 1
ATOM 1548 N N . ARG A 1 195 ? -7.031 -12.226 5.134 1.00 96.44 195 ARG A N 1
ATOM 1549 C CA . ARG A 1 195 ? -7.633 -12.885 6.299 1.00 96.44 195 ARG A CA 1
ATOM 1550 C C . ARG A 1 195 ? -7.512 -12.028 7.559 1.00 96.44 195 ARG A C 1
ATOM 1552 O O . ARG A 1 195 ? -8.499 -11.892 8.285 1.00 96.44 195 ARG A O 1
ATOM 1559 N N . ARG A 1 196 ? -6.337 -11.443 7.815 1.00 97.50 196 ARG A N 1
ATOM 1560 C CA . ARG A 1 196 ? -6.095 -10.573 8.979 1.00 97.50 196 ARG A CA 1
ATOM 1561 C C . ARG A 1 196 ? -6.909 -9.280 8.895 1.00 97.50 196 ARG A C 1
ATOM 1563 O O . ARG A 1 196 ? -7.527 -8.904 9.888 1.00 97.50 196 ARG A O 1
ATOM 1570 N N . ALA A 1 197 ? -7.023 -8.672 7.712 1.00 97.81 197 ALA A N 1
ATOM 1571 C CA . ALA A 1 197 ? -7.879 -7.509 7.476 1.00 97.81 197 ALA A CA 1
ATOM 1572 C C . ALA A 1 197 ? -9.353 -7.813 7.793 1.00 97.81 197 ALA A C 1
ATOM 1574 O O . ALA A 1 197 ? -10.000 -7.079 8.539 1.00 97.81 197 ALA A O 1
ATOM 1575 N N . ARG A 1 198 ? -9.887 -8.938 7.296 1.00 98.19 198 ARG A N 1
ATOM 1576 C CA . ARG A 1 198 ? -11.268 -9.367 7.592 1.00 98.19 198 ARG A CA 1
ATOM 1577 C C . ARG A 1 198 ? -11.487 -9.639 9.078 1.00 98.19 198 ARG A C 1
ATOM 1579 O O . ARG A 1 198 ? -12.525 -9.258 9.622 1.00 98.19 198 ARG A O 1
ATOM 1586 N N . ALA A 1 199 ? -10.525 -10.289 9.733 1.00 97.94 199 ALA A N 1
ATOM 1587 C CA . ALA A 1 199 ? -10.582 -10.550 11.167 1.00 97.94 199 ALA A CA 1
ATOM 1588 C C . ALA A 1 199 ? -10.600 -9.242 11.970 1.00 97.94 199 ALA A C 1
ATOM 1590 O O . ALA A 1 199 ? -11.461 -9.075 12.833 1.00 97.94 199 ALA A O 1
ATOM 1591 N N . LEU A 1 200 ? -9.717 -8.295 11.637 1.00 98.31 200 LEU A N 1
ATOM 1592 C CA . LEU A 1 200 ? -9.661 -6.997 12.301 1.00 98.31 200 LEU A CA 1
ATOM 1593 C C . LEU A 1 200 ? -10.949 -6.200 12.075 1.00 98.31 200 LEU A C 1
ATOM 1595 O O . LEU A 1 200 ? -11.511 -5.690 13.039 1.00 98.31 200 LEU A O 1
ATOM 1599 N N . ALA A 1 201 ? -11.449 -6.133 10.835 1.00 98.12 201 ALA A N 1
ATOM 1600 C CA . ALA A 1 201 ? -12.702 -5.449 10.514 1.00 98.12 201 ALA A CA 1
ATOM 1601 C C . ALA A 1 201 ? -13.855 -5.953 11.392 1.00 98.12 201 ALA A C 1
ATOM 1603 O O . ALA A 1 201 ? -14.579 -5.155 11.987 1.00 98.12 201 ALA A O 1
ATOM 1604 N N . LYS A 1 202 ? -13.972 -7.277 11.546 1.00 98.00 202 LYS A N 1
ATOM 1605 C CA . LYS A 1 202 ? -14.976 -7.899 12.414 1.00 98.00 202 LYS A CA 1
ATOM 1606 C C . LYS A 1 202 ? -14.783 -7.532 13.890 1.00 98.00 202 LYS A C 1
ATOM 1608 O O . LYS A 1 202 ? -15.762 -7.198 14.549 1.00 98.00 202 LYS A O 1
ATOM 1613 N N . GLU A 1 203 ? -13.555 -7.594 14.397 1.00 97.94 203 GLU A N 1
ATOM 1614 C CA . GLU A 1 203 ? -13.233 -7.328 15.808 1.00 97.94 203 GLU A CA 1
ATOM 1615 C C . GLU A 1 203 ? -13.544 -5.882 16.215 1.00 97.94 203 GLU A C 1
ATOM 1617 O O . GLU A 1 203 ? -14.092 -5.613 17.285 1.00 97.94 203 GLU A O 1
ATOM 1622 N N . VAL A 1 204 ? -13.221 -4.925 15.346 1.00 97.06 204 VAL A N 1
ATOM 1623 C CA . VAL A 1 204 ? -13.326 -3.496 15.676 1.00 97.06 204 VAL A CA 1
ATOM 1624 C C . VAL A 1 204 ? -14.675 -2.886 15.301 1.00 97.06 204 VAL A C 1
ATOM 1626 O O . VAL A 1 204 ? -14.904 -1.710 15.589 1.00 97.06 204 VAL A O 1
ATOM 1629 N N . GLY A 1 205 ? -15.564 -3.669 14.680 1.00 96.50 205 GLY A N 1
ATOM 1630 C CA . GLY A 1 205 ? -16.802 -3.170 14.079 1.00 96.50 205 GLY A CA 1
ATOM 1631 C C . GLY A 1 205 ? -16.545 -2.240 12.888 1.00 96.50 205 GLY A C 1
ATOM 1632 O O . GLY A 1 205 ? -17.313 -1.311 12.660 1.00 96.50 205 GLY A O 1
ATOM 1633 N N . GLY A 1 206 ? -15.430 -2.446 12.186 1.00 96.06 206 GLY A N 1
ATOM 1634 C CA . GLY A 1 206 ? -15.068 -1.728 10.968 1.00 96.06 206 GLY A CA 1
ATOM 1635 C C . GLY A 1 206 ? -15.608 -2.409 9.712 1.00 96.06 206 GLY A C 1
ATOM 1636 O O . GLY A 1 206 ? -16.296 -3.432 9.767 1.00 96.06 206 GLY A O 1
ATOM 1637 N N . ARG A 1 207 ? -15.253 -1.856 8.554 1.00 95.94 207 ARG A N 1
ATOM 1638 C CA . ARG A 1 207 ? -15.622 -2.390 7.240 1.00 95.94 207 ARG A CA 1
ATOM 1639 C C . ARG A 1 207 ? -14.383 -2.919 6.528 1.00 95.94 207 ARG A C 1
ATOM 1641 O O . ARG A 1 207 ? -13.389 -2.212 6.408 1.00 95.94 207 ARG A O 1
ATOM 1648 N N . PHE A 1 208 ? -14.442 -4.161 6.051 1.00 96.06 208 PHE A N 1
ATOM 1649 C CA . PHE A 1 208 ? -13.436 -4.664 5.117 1.00 96.06 208 PHE A CA 1
ATOM 1650 C C . PHE A 1 208 ? -13.569 -3.898 3.801 1.00 96.06 208 PHE A C 1
ATOM 1652 O O . PHE A 1 208 ? -14.681 -3.734 3.294 1.00 96.06 208 PHE A O 1
ATOM 1659 N N . PHE A 1 209 ? -12.449 -3.414 3.283 1.00 91.81 209 PHE A N 1
ATOM 1660 C CA . PHE A 1 209 ? -12.392 -2.638 2.057 1.00 91.81 209 PHE A CA 1
ATOM 1661 C C . PHE A 1 209 ? -11.484 -3.332 1.057 1.00 91.81 209 PHE A C 1
ATOM 1663 O O . PHE A 1 209 ? -10.384 -3.756 1.402 1.00 91.81 209 PHE A O 1
ATOM 1670 N N . GLU A 1 210 ? -11.969 -3.408 -0.171 1.00 89.81 210 GLU A N 1
ATOM 1671 C CA . GLU A 1 210 ? -11.269 -3.910 -1.339 1.00 89.81 210 GLU A CA 1
ATOM 1672 C C . GLU A 1 210 ? -11.702 -3.012 -2.493 1.00 89.81 210 GLU A C 1
ATOM 1674 O O . GLU A 1 210 ? -12.898 -2.895 -2.773 1.00 89.81 210 GLU A O 1
ATOM 1679 N N . GLY A 1 211 ? -10.744 -2.310 -3.084 1.00 82.19 211 GLY A N 1
ATOM 1680 C CA . GLY A 1 211 ? -10.985 -1.425 -4.214 1.00 82.19 211 GLY A CA 1
ATOM 1681 C C . GLY A 1 211 ? -9.930 -1.636 -5.285 1.00 82.19 211 GLY A C 1
ATOM 1682 O O . GLY A 1 211 ? -8.834 -2.123 -5.000 1.00 82.19 211 GLY A O 1
ATOM 1683 N N . GLU A 1 212 ? -10.288 -1.278 -6.510 1.00 76.00 212 GLU A N 1
ATOM 1684 C CA . GLU A 1 212 ? -9.397 -1.307 -7.662 1.00 76.00 212 GLU A CA 1
ATOM 1685 C C . GLU A 1 212 ? -9.278 0.096 -8.251 1.00 76.00 212 GLU A C 1
ATOM 1687 O O . GLU A 1 212 ? -10.279 0.775 -8.483 1.00 76.00 212 GLU A O 1
ATOM 1692 N N . ASP A 1 213 ? -8.045 0.499 -8.515 1.00 70.81 213 ASP A N 1
ATOM 1693 C CA . ASP A 1 213 ? -7.673 1.726 -9.193 1.00 70.81 213 ASP A CA 1
ATOM 1694 C C . ASP A 1 213 ? -7.191 1.385 -10.592 1.00 70.81 213 ASP A C 1
ATOM 1696 O O . ASP A 1 213 ? -6.239 0.629 -10.755 1.00 70.81 213 ASP A O 1
ATOM 1700 N N . PHE A 1 214 ? -7.844 1.952 -11.601 1.00 61.44 214 PHE A N 1
ATOM 1701 C CA . PHE A 1 214 ? -7.482 1.796 -13.010 1.00 61.44 214 PHE A CA 1
ATOM 1702 C C . PHE A 1 214 ? -6.770 3.035 -13.581 1.00 61.44 214 PHE A C 1
ATOM 1704 O O . PHE A 1 214 ? -6.420 3.049 -14.761 1.00 61.44 214 PHE A O 1
ATOM 1711 N N . GLY A 1 215 ? -6.584 4.085 -12.776 1.00 53.53 215 GLY A N 1
ATOM 1712 C CA . GLY A 1 215 ? -6.021 5.380 -13.163 1.00 53.53 215 GLY A CA 1
ATOM 1713 C C . GLY A 1 215 ? -4.526 5.540 -12.889 1.00 53.53 215 GLY A C 1
ATOM 1714 O O . GLY A 1 215 ? -3.941 6.538 -13.312 1.00 53.53 215 GLY A O 1
ATOM 1715 N N . TYR A 1 216 ? -3.889 4.579 -12.220 1.00 51.25 216 TYR A N 1
ATOM 1716 C CA . TYR A 1 216 ? -2.482 4.684 -11.850 1.00 51.25 216 TYR A CA 1
ATOM 1717 C C . TYR A 1 216 ? -1.562 4.612 -13.082 1.00 51.25 216 TYR A C 1
ATOM 1719 O O . TYR A 1 216 ? -1.639 3.685 -13.893 1.00 51.25 216 TYR A O 1
ATOM 1727 N N . HIS A 1 217 ? -0.645 5.580 -13.217 1.00 45.00 217 HIS A N 1
ATOM 1728 C CA . HIS A 1 217 ? 0.288 5.695 -14.350 1.00 45.00 217 HIS A CA 1
ATOM 1729 C C . HIS A 1 217 ? 1.224 4.489 -14.518 1.00 45.00 217 HIS A C 1
ATOM 1731 O O . HIS A 1 217 ? 1.872 4.353 -15.558 1.00 45.00 217 HIS A O 1
ATOM 1737 N N . SER A 1 218 ? 1.270 3.603 -13.522 1.00 47.03 218 SER A N 1
ATOM 1738 C CA . SER A 1 218 ? 2.099 2.399 -13.536 1.00 47.03 218 SER A CA 1
ATOM 1739 C C . SER A 1 218 ? 1.318 1.100 -13.791 1.00 47.03 218 SER A C 1
ATOM 1741 O O . SER A 1 218 ? 1.933 0.046 -13.904 1.00 47.03 218 SER A O 1
ATOM 1743 N N . GLY A 1 219 ? -0.006 1.175 -13.968 1.00 56.91 219 GLY A N 1
ATOM 1744 C CA . GLY A 1 219 ? -0.897 0.023 -14.146 1.00 56.91 219 GLY A CA 1
ATOM 1745 C C . GLY A 1 219 ? -1.915 -0.083 -13.006 1.00 56.91 219 GLY A C 1
ATOM 1746 O O . GLY A 1 219 ? -1.698 0.514 -11.956 1.00 56.91 219 GLY A O 1
ATOM 1747 N N . PRO A 1 220 ? -3.036 -0.803 -13.184 1.00 70.75 220 PRO A N 1
ATOM 1748 C CA . PRO A 1 220 ? -4.087 -0.859 -12.187 1.00 70.75 220 PRO A CA 1
ATOM 1749 C C . PRO A 1 220 ? -3.552 -1.387 -10.863 1.00 70.75 220 PRO A C 1
ATOM 1751 O O . PRO A 1 220 ? -2.693 -2.266 -10.859 1.00 70.75 220 PRO A O 1
ATOM 1754 N N . ALA A 1 221 ? -4.074 -0.910 -9.743 1.00 77.62 221 ALA A N 1
ATOM 1755 C CA . ALA A 1 221 ? -3.701 -1.401 -8.427 1.00 77.62 221 ALA A CA 1
ATOM 1756 C C . ALA A 1 221 ? -4.946 -1.734 -7.613 1.00 77.62 221 ALA A C 1
ATOM 1758 O O . ALA A 1 221 ? -5.916 -0.989 -7.615 1.00 77.62 221 ALA A O 1
ATOM 1759 N N . SER A 1 222 ? -4.925 -2.840 -6.882 1.00 84.50 222 SER A N 1
ATOM 1760 C CA . SER A 1 222 ? -5.944 -3.158 -5.889 1.00 84.50 222 SER A CA 1
ATOM 1761 C C . SER A 1 222 ? -5.416 -2.884 -4.488 1.00 84.50 222 SER A C 1
ATOM 1763 O O . SER A 1 222 ? -4.331 -3.359 -4.144 1.00 84.50 222 SER A O 1
ATOM 1765 N N . ILE A 1 223 ? -6.183 -2.172 -3.661 1.00 88.50 223 ILE A N 1
ATOM 1766 C CA . ILE A 1 223 ? -5.873 -1.995 -2.236 1.00 88.50 223 ILE A CA 1
ATOM 1767 C C . ILE A 1 223 ? -6.905 -2.732 -1.401 1.00 88.50 223 ILE A C 1
ATOM 1769 O O . ILE A 1 223 ? -8.115 -2.592 -1.583 1.00 88.50 223 ILE A O 1
ATOM 1773 N N . THR A 1 224 ? -6.401 -3.484 -0.429 1.00 92.44 224 THR A N 1
ATOM 1774 C CA . THR A 1 224 ? -7.207 -4.151 0.587 1.00 92.44 224 THR A CA 1
ATOM 1775 C C . THR A 1 224 ? -6.867 -3.617 1.971 1.00 92.44 224 THR A C 1
ATOM 1777 O O . THR A 1 224 ? -5.694 -3.443 2.314 1.00 92.44 224 THR A O 1
ATOM 1780 N N . GLY A 1 225 ? -7.880 -3.406 2.809 1.00 95.62 225 GLY A N 1
ATOM 1781 C CA . GLY A 1 225 ? -7.675 -2.934 4.172 1.00 95.62 225 GLY A CA 1
ATOM 1782 C C . GLY A 1 225 ? -8.935 -2.899 5.029 1.00 95.62 225 GLY A C 1
ATOM 1783 O O . GLY A 1 225 ? -9.930 -3.575 4.753 1.00 95.62 225 GLY A O 1
ATOM 1784 N N . VAL A 1 226 ? -8.871 -2.117 6.105 1.00 97.06 226 VAL A N 1
ATOM 1785 C CA . VAL A 1 226 ? -9.966 -1.955 7.069 1.00 97.06 226 VAL A CA 1
ATOM 1786 C C . VAL A 1 226 ? -10.315 -0.485 7.227 1.00 97.06 226 VAL A C 1
ATOM 1788 O O . VAL A 1 226 ? -9.480 0.311 7.652 1.00 97.06 226 VAL A O 1
ATOM 1791 N N . VAL A 1 227 ? -11.562 -0.138 6.919 1.00 96.31 227 VAL A N 1
ATOM 1792 C CA . VAL A 1 227 ? -12.113 1.200 7.132 1.00 96.31 227 VAL A CA 1
ATOM 1793 C C . VAL A 1 227 ? -12.689 1.298 8.536 1.00 96.31 227 VAL A C 1
ATOM 1795 O O . VAL A 1 227 ? -13.489 0.456 8.959 1.00 96.31 227 VAL A O 1
ATOM 1798 N N . ILE A 1 228 ? -12.275 2.335 9.258 1.00 96.56 228 IL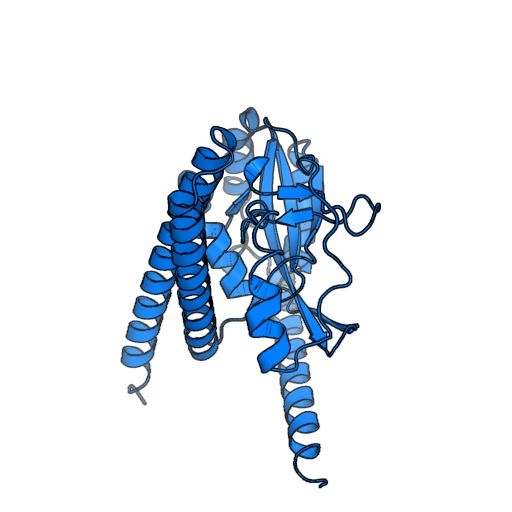E A N 1
ATOM 1799 C CA . ILE A 1 228 ? -12.708 2.639 10.621 1.00 96.56 228 ILE A CA 1
ATOM 1800 C C . ILE A 1 228 ? -12.949 4.139 10.780 1.00 96.56 228 ILE A C 1
ATOM 1802 O O . ILE A 1 228 ? -12.381 4.953 10.059 1.00 96.56 228 ILE A O 1
ATOM 1806 N N . LYS A 1 229 ? -13.721 4.522 11.798 1.00 95.50 229 LYS A N 1
ATOM 1807 C CA . LYS A 1 229 ? -13.822 5.923 12.221 1.00 95.50 229 LYS A CA 1
ATOM 1808 C C . LYS A 1 229 ? -12.490 6.416 12.795 1.00 95.50 229 LYS A C 1
ATOM 1810 O O . LYS A 1 229 ? -11.877 5.721 13.609 1.00 95.50 229 LYS A O 1
ATOM 1815 N N . LYS A 1 230 ? -12.084 7.643 12.455 1.00 92.12 230 LYS A N 1
ATOM 1816 C CA . LYS A 1 230 ? -10.871 8.319 12.963 1.00 92.12 230 LYS A CA 1
ATOM 1817 C C . LYS A 1 230 ? -10.808 8.330 14.491 1.00 92.12 230 LYS A C 1
ATOM 1819 O O . LYS A 1 230 ? -9.754 8.092 15.071 1.00 92.12 230 LYS A O 1
ATOM 1824 N N . SER A 1 231 ? -11.950 8.521 15.153 1.00 91.19 231 SER A N 1
ATOM 1825 C CA . SER A 1 231 ? -12.068 8.487 16.619 1.00 91.19 231 SER A CA 1
ATOM 1826 C C . SER A 1 231 ? -11.685 7.139 17.245 1.00 91.19 231 SER A C 1
ATOM 1828 O O . SER A 1 231 ? -11.316 7.094 18.417 1.00 91.19 231 SER A O 1
ATOM 1830 N N . ASN A 1 232 ? -11.724 6.047 16.476 1.00 94.62 232 ASN A N 1
ATOM 1831 C CA . ASN A 1 232 ? -11.358 4.709 16.933 1.00 94.62 232 ASN A CA 1
ATOM 1832 C C . ASN A 1 232 ? -9.891 4.350 16.657 1.00 94.62 232 ASN A C 1
ATOM 1834 O O . ASN A 1 232 ? -9.455 3.292 17.111 1.00 94.62 232 ASN A O 1
ATOM 1838 N N . LEU A 1 233 ? -9.117 5.194 15.963 1.00 93.00 233 LEU A N 1
ATOM 1839 C CA . LEU A 1 233 ? -7.771 4.852 15.486 1.00 93.00 233 LEU A CA 1
ATOM 1840 C C . LEU A 1 233 ? -6.842 4.374 16.610 1.00 93.00 233 LEU A C 1
ATOM 1842 O O . LEU A 1 233 ? -6.248 3.304 16.507 1.00 93.00 233 LEU A O 1
ATOM 1846 N N . VAL A 1 234 ? -6.797 5.105 17.728 1.00 92.19 234 VAL A N 1
ATOM 1847 C CA . VAL A 1 234 ? -5.969 4.758 18.899 1.00 92.19 234 VAL A CA 1
ATOM 1848 C C . VAL A 1 234 ? -6.360 3.396 19.483 1.00 92.19 234 VAL A C 1
ATOM 1850 O O . VAL A 1 234 ? -5.496 2.581 19.816 1.00 92.19 234 VAL A O 1
ATOM 1853 N N . ARG A 1 235 ? -7.669 3.126 19.589 1.00 96.62 235 ARG A N 1
ATOM 1854 C CA . ARG A 1 235 ? -8.196 1.849 20.088 1.00 96.62 235 ARG A CA 1
ATOM 1855 C C . ARG A 1 235 ? -7.826 0.707 19.144 1.00 96.62 235 ARG A C 1
ATOM 1857 O O . ARG A 1 235 ? -7.351 -0.324 19.611 1.00 96.62 235 ARG A O 1
ATOM 1864 N N . VAL A 1 236 ? -8.018 0.891 17.839 1.00 97.38 236 VAL A N 1
ATOM 1865 C CA . VAL A 1 236 ? -7.714 -0.126 16.822 1.00 97.38 236 VAL A CA 1
ATOM 1866 C C . VAL A 1 236 ? -6.218 -0.423 16.780 1.00 97.38 236 VAL A C 1
ATOM 1868 O O . VAL A 1 236 ? -5.835 -1.588 16.850 1.00 97.38 236 VAL A O 1
ATOM 1871 N N . ALA A 1 237 ? -5.366 0.603 16.791 1.00 95.12 237 ALA A N 1
ATOM 1872 C CA . ALA A 1 237 ? -3.921 0.425 16.884 1.00 95.12 237 ALA A CA 1
ATOM 1873 C C . ALA A 1 237 ? -3.520 -0.344 18.156 1.00 95.12 237 ALA A C 1
ATOM 1875 O O . ALA A 1 237 ? -2.654 -1.217 18.117 1.00 95.12 237 ALA A O 1
ATOM 1876 N N . SER A 1 238 ? -4.187 -0.088 19.287 1.00 94.31 238 SER A N 1
ATOM 1877 C CA . SER A 1 238 ? -3.950 -0.855 20.511 1.00 94.31 238 SER A CA 1
ATOM 1878 C C . SER A 1 238 ? -4.314 -2.336 20.375 1.00 94.31 238 SER A C 1
ATOM 1880 O O . SER A 1 238 ? -3.568 -3.163 20.892 1.00 94.31 238 SER A O 1
ATOM 1882 N N . ILE A 1 239 ? -5.410 -2.669 19.684 1.00 97.94 239 ILE A N 1
ATOM 1883 C CA . ILE A 1 239 ? -5.828 -4.060 19.428 1.00 97.94 239 ILE A CA 1
ATOM 1884 C C . ILE A 1 239 ? -4.794 -4.781 18.553 1.00 97.94 239 ILE A C 1
ATOM 1886 O O . ILE A 1 239 ? -4.368 -5.889 18.883 1.00 97.94 239 ILE A O 1
ATOM 1890 N N . ILE A 1 240 ? -4.335 -4.133 17.476 1.00 97.50 240 ILE A N 1
ATOM 1891 C CA . ILE A 1 240 ? -3.302 -4.689 16.586 1.00 97.50 240 ILE A CA 1
ATOM 1892 C C . ILE A 1 240 ? -2.021 -4.989 17.379 1.00 97.50 240 ILE A C 1
ATOM 1894 O O . ILE A 1 240 ? -1.439 -6.065 17.234 1.00 97.50 240 ILE A O 1
ATOM 1898 N N . ARG A 1 241 ? -1.606 -4.072 18.263 1.00 96.06 241 ARG A N 1
ATOM 1899 C CA . ARG A 1 241 ? -0.424 -4.263 19.117 1.00 96.06 241 ARG A CA 1
ATOM 1900 C C . ARG A 1 241 ? -0.580 -5.377 20.146 1.00 96.06 241 ARG A C 1
ATOM 1902 O O . ARG A 1 241 ? 0.394 -6.075 20.410 1.00 96.06 241 ARG A O 1
ATOM 1909 N N . SER A 1 242 ? -1.749 -5.512 20.773 1.00 96.88 242 SER A N 1
ATOM 1910 C CA . SER A 1 242 ? -1.961 -6.521 21.820 1.00 96.88 242 SER A CA 1
ATOM 1911 C C . SER A 1 242 ? -2.045 -7.941 21.266 1.00 96.88 242 SER A C 1
ATOM 1913 O O . SER A 1 242 ? -1.802 -8.895 22.001 1.00 96.88 242 SER A O 1
ATOM 1915 N N . GLU A 1 243 ? -2.365 -8.089 19.979 1.00 96.44 243 GLU A N 1
ATOM 1916 C CA . GLU A 1 243 ? -2.532 -9.386 19.322 1.00 96.44 243 GLU A CA 1
ATOM 1917 C C . GLU A 1 243 ? -1.707 -9.468 18.025 1.00 96.44 243 GLU A C 1
ATOM 1919 O O . GLU A 1 243 ? -2.258 -9.633 16.931 1.00 96.44 243 GLU A O 1
ATOM 1924 N N . PRO A 1 244 ? -0.365 -9.380 18.118 1.00 95.50 244 PRO A N 1
ATOM 1925 C CA . PRO A 1 244 ? 0.489 -9.220 16.947 1.00 95.50 244 PRO A CA 1
ATOM 1926 C C . PRO A 1 244 ? 0.388 -10.406 15.983 1.00 95.50 244 PRO A C 1
ATOM 1928 O O . PRO A 1 244 ? 0.296 -10.210 14.775 1.00 95.50 244 PRO A O 1
ATOM 1931 N N . GLY A 1 245 ? 0.279 -11.628 16.514 1.00 95.38 245 GLY A N 1
ATOM 1932 C CA . GLY A 1 245 ? 0.100 -12.842 15.716 1.00 95.38 245 GLY A CA 1
ATOM 1933 C C . GLY A 1 245 ? -1.237 -12.938 14.973 1.00 95.38 245 GLY A C 1
ATOM 1934 O O . GLY A 1 245 ? -1.378 -13.795 14.110 1.00 95.38 245 GLY A O 1
ATOM 1935 N N . LYS A 1 246 ? -2.223 -12.086 15.289 1.00 95.81 246 LYS A N 1
ATOM 1936 C CA . LYS A 1 246 ? -3.510 -12.048 14.578 1.00 95.81 246 LYS A CA 1
ATOM 1937 C C . LYS A 1 246 ? -3.599 -10.932 13.552 1.00 95.81 246 LYS A C 1
ATOM 1939 O O . LYS A 1 246 ? -4.328 -11.091 12.579 1.00 95.81 246 LYS A O 1
ATOM 1944 N N . TYR A 1 247 ? -2.920 -9.810 13.782 1.00 97.06 247 TYR A N 1
ATOM 1945 C CA . TYR A 1 247 ? -3.179 -8.597 13.007 1.00 97.06 247 TYR A CA 1
ATOM 1946 C C . TYR A 1 247 ? -1.946 -7.993 12.347 1.00 97.06 247 T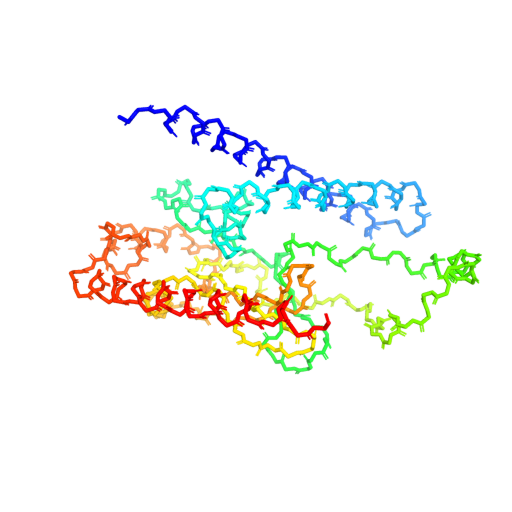YR A C 1
ATOM 1948 O O . TYR A 1 247 ? -2.099 -7.500 11.237 1.00 97.06 247 TYR A O 1
ATOM 1956 N N . ARG A 1 248 ? -0.753 -8.045 12.962 1.00 96.50 248 ARG A N 1
ATOM 1957 C CA . ARG A 1 248 ? 0.462 -7.426 12.392 1.00 96.50 248 ARG A CA 1
ATOM 1958 C C . ARG A 1 248 ? 0.911 -8.115 11.106 1.00 96.50 248 ARG A C 1
ATOM 1960 O O . ARG A 1 248 ? 0.494 -9.235 10.831 1.00 96.50 248 ARG A O 1
ATOM 1967 N N . LEU A 1 249 ? 1.738 -7.454 10.310 1.00 94.06 249 LEU A N 1
ATOM 1968 C CA . LEU A 1 249 ? 2.217 -7.973 9.025 1.00 94.06 249 LEU A CA 1
ATOM 1969 C C . LEU A 1 249 ? 3.736 -8.118 9.070 1.00 94.06 249 LEU A C 1
ATOM 1971 O O . LEU A 1 249 ? 4.405 -7.254 9.629 1.00 94.06 249 LEU A O 1
ATOM 1975 N N . GLY A 1 250 ? 4.259 -9.201 8.500 1.00 89.81 250 GLY A N 1
ATOM 1976 C CA . GLY A 1 250 ? 5.680 -9.556 8.569 1.00 89.81 250 GLY A CA 1
ATOM 1977 C C . GLY A 1 250 ? 5.886 -10.995 9.035 1.00 89.81 250 GLY A C 1
ATOM 1978 O O . GLY A 1 250 ? 5.127 -11.499 9.867 1.00 89.81 250 GLY A O 1
ATOM 1979 N N . GLU A 1 251 ? 6.905 -11.660 8.483 1.00 88.69 251 GLU A N 1
ATOM 1980 C CA . GLU A 1 251 ? 7.215 -13.070 8.764 1.00 88.69 251 GLU A CA 1
ATOM 1981 C C . GLU A 1 251 ? 7.390 -13.337 10.269 1.00 88.69 251 GLU A C 1
ATOM 1983 O O . GLU A 1 251 ? 7.003 -14.395 10.764 1.00 88.69 251 GLU A O 1
ATOM 1988 N N . GLU A 1 252 ? 7.898 -12.362 11.021 1.00 92.69 252 GLU A N 1
ATOM 1989 C CA . GLU A 1 252 ? 8.087 -12.428 12.470 1.00 92.69 252 GLU A CA 1
ATOM 1990 C C . GLU A 1 252 ? 6.776 -12.505 13.274 1.00 92.69 252 GLU A C 1
ATOM 1992 O O . GLU A 1 252 ? 6.786 -12.909 14.439 1.00 92.69 252 GLU A O 1
ATOM 1997 N N . PHE A 1 253 ? 5.643 -12.138 12.668 1.00 95.62 253 PHE A N 1
ATOM 1998 C CA . PHE A 1 253 ? 4.313 -12.191 13.283 1.00 95.62 253 PHE A CA 1
ATOM 1999 C C . PHE A 1 253 ? 3.466 -13.355 12.768 1.00 95.62 253 PHE A C 1
ATOM 2001 O O . PHE A 1 253 ? 2.283 -13.464 13.119 1.00 95.62 253 PHE A O 1
ATOM 2008 N N . TYR A 1 254 ? 4.019 -14.194 11.897 1.00 95.19 254 TYR A N 1
ATOM 2009 C CA . TYR A 1 254 ? 3.295 -15.297 11.281 1.00 95.19 254 TYR A CA 1
ATOM 2010 C C . TYR A 1 254 ? 3.432 -16.559 12.126 1.00 95.19 254 TYR A C 1
ATOM 2012 O O . TYR A 1 254 ? 4.484 -16.869 12.683 1.00 95.19 254 TYR A O 1
ATOM 2020 N N . SER A 1 255 ? 2.327 -17.287 12.253 1.00 94.12 255 SER A N 1
ATOM 2021 C CA . SER A 1 255 ? 2.351 -18.649 12.780 1.00 94.12 255 SER A CA 1
ATOM 2022 C C . SER A 1 255 ? 3.183 -19.555 11.869 1.00 94.12 255 SER A C 1
ATOM 2024 O O . SER A 1 255 ? 3.390 -19.250 10.695 1.00 94.12 255 SER A O 1
ATOM 2026 N N . ASN A 1 256 ? 3.628 -20.702 12.386 1.00 94.00 256 ASN A N 1
ATOM 2027 C CA . ASN A 1 256 ? 4.402 -21.660 11.591 1.00 94.00 256 ASN A CA 1
ATOM 2028 C C . ASN A 1 256 ? 3.670 -22.061 10.301 1.00 94.00 256 ASN A C 1
ATOM 2030 O O . ASN A 1 256 ? 4.277 -22.090 9.235 1.00 94.00 256 ASN A O 1
ATOM 2034 N N . ASP A 1 257 ? 2.361 -22.296 10.385 1.00 93.56 257 ASP A N 1
ATOM 2035 C CA . ASP A 1 257 ? 1.548 -22.681 9.230 1.00 93.56 257 ASP A CA 1
ATOM 2036 C C . ASP A 1 257 ? 1.461 -21.553 8.188 1.00 93.56 257 ASP A C 1
ATOM 2038 O O . ASP A 1 257 ? 1.518 -21.803 6.984 1.00 93.56 257 ASP A O 1
ATOM 2042 N N . GLU A 1 258 ? 1.358 -20.297 8.636 1.00 94.19 258 GLU A N 1
ATOM 2043 C CA . GLU A 1 258 ? 1.390 -19.123 7.756 1.00 94.19 258 GLU A CA 1
ATOM 2044 C C . GLU A 1 258 ? 2.757 -18.946 7.095 1.00 94.19 258 GLU A C 1
ATOM 2046 O O . GLU A 1 258 ? 2.826 -18.710 5.891 1.00 94.19 258 GLU A O 1
ATOM 2051 N N . ALA A 1 259 ? 3.842 -19.098 7.852 1.00 92.25 259 ALA A N 1
ATOM 2052 C CA . ALA A 1 259 ? 5.195 -18.986 7.324 1.00 92.25 259 ALA A CA 1
ATOM 2053 C C . ALA A 1 259 ? 5.481 -20.063 6.264 1.00 92.25 259 ALA A C 1
ATOM 2055 O O . ALA A 1 259 ? 6.067 -19.768 5.222 1.00 92.25 259 ALA A O 1
ATOM 2056 N N . GLU A 1 260 ? 5.034 -21.303 6.480 1.00 92.19 260 GLU A N 1
ATOM 2057 C CA . GLU A 1 260 ? 5.164 -22.376 5.488 1.00 92.19 260 GLU A CA 1
ATOM 2058 C C . GLU A 1 260 ? 4.317 -22.117 4.234 1.00 92.19 260 GLU A C 1
ATOM 2060 O O . GLU A 1 260 ? 4.780 -22.364 3.116 1.00 92.19 260 GLU A O 1
ATOM 2065 N N . LEU A 1 261 ? 3.114 -21.552 4.385 1.00 90.50 261 LEU A N 1
ATOM 2066 C CA . LEU A 1 261 ? 2.294 -21.126 3.249 1.00 90.50 261 LEU A CA 1
ATOM 2067 C C . LEU A 1 261 ? 3.009 -20.054 2.412 1.00 90.50 261 LEU A C 1
ATOM 2069 O O . LEU A 1 261 ? 3.090 -20.191 1.190 1.00 90.50 261 LEU A O 1
ATOM 2073 N N . VAL A 1 262 ? 3.574 -19.034 3.064 1.00 91.44 262 VAL A N 1
ATOM 2074 C CA . VAL A 1 262 ? 4.319 -17.949 2.403 1.00 91.44 262 VAL A CA 1
ATOM 2075 C C . VAL A 1 262 ? 5.552 -18.486 1.680 1.00 91.44 262 VAL A C 1
ATOM 2077 O O . VAL A 1 262 ? 5.764 -18.167 0.511 1.00 91.44 262 VAL A O 1
ATOM 2080 N N . LYS A 1 263 ? 6.333 -19.371 2.312 1.00 91.44 263 LYS A N 1
ATOM 2081 C CA . LYS A 1 263 ? 7.485 -20.023 1.661 1.00 91.44 263 LYS A CA 1
ATOM 2082 C C . LYS A 1 263 ? 7.073 -20.822 0.431 1.00 91.44 263 LYS A C 1
ATOM 2084 O O . LYS A 1 263 ? 7.751 -20.765 -0.595 1.00 91.44 263 LYS A O 1
ATOM 2089 N N . LYS A 1 264 ? 5.969 -21.568 0.516 1.00 90.69 264 LYS A N 1
ATOM 2090 C CA . LYS A 1 264 ? 5.446 -22.330 -0.620 1.00 90.69 264 LYS A CA 1
ATOM 2091 C C . LYS A 1 264 ? 5.029 -21.399 -1.758 1.00 90.69 264 LYS A C 1
ATOM 2093 O O . LYS A 1 264 ? 5.369 -21.682 -2.904 1.00 90.69 264 LYS A O 1
ATOM 2098 N N . ARG A 1 265 ? 4.340 -20.295 -1.450 1.00 88.62 265 ARG A N 1
ATOM 2099 C CA . ARG A 1 265 ? 3.915 -19.310 -2.453 1.00 88.62 265 ARG A CA 1
ATOM 2100 C C . ARG A 1 265 ? 5.106 -18.618 -3.105 1.00 88.62 265 ARG A C 1
ATOM 2102 O O . ARG A 1 265 ? 5.126 -18.501 -4.322 1.00 88.62 265 ARG A O 1
ATOM 2109 N N . LYS A 1 266 ? 6.133 -18.279 -2.320 1.00 88.25 266 LYS A N 1
ATOM 2110 C CA . LYS A 1 266 ? 7.412 -17.765 -2.824 1.00 88.25 266 LYS A CA 1
ATOM 2111 C C . LYS A 1 266 ? 8.032 -18.677 -3.855 1.00 88.25 266 LYS A C 1
ATOM 2113 O O . LYS A 1 266 ? 8.346 -18.244 -4.953 1.00 88.25 266 LYS A O 1
ATOM 2118 N N . LYS A 1 267 ? 8.150 -19.956 -3.503 1.00 89.06 267 LYS A N 1
ATOM 2119 C CA . LYS A 1 267 ? 8.730 -20.954 -4.390 1.00 89.06 267 LYS A CA 1
ATOM 2120 C C . LYS A 1 267 ? 7.952 -21.057 -5.703 1.00 89.06 267 LYS A C 1
ATOM 2122 O O . LYS A 1 267 ? 8.570 -21.109 -6.753 1.00 89.06 267 LYS A O 1
ATOM 2127 N N . GLN A 1 268 ? 6.620 -21.048 -5.636 1.00 87.31 268 GLN A N 1
ATOM 2128 C CA . GLN A 1 268 ? 5.769 -21.059 -6.829 1.00 87.31 268 GLN A CA 1
ATOM 2129 C C . GLN A 1 268 ? 5.967 -19.808 -7.686 1.00 87.31 268 GLN A C 1
ATOM 2131 O O . GLN A 1 268 ? 6.143 -19.929 -8.887 1.00 87.31 268 GLN A O 1
ATOM 2136 N N . GLN A 1 269 ? 5.991 -18.621 -7.078 1.00 82.62 269 GLN A N 1
ATOM 2137 C CA . GLN A 1 269 ? 6.184 -17.363 -7.800 1.00 82.62 269 GLN A CA 1
ATOM 2138 C C . GLN A 1 269 ? 7.578 -17.279 -8.444 1.00 82.62 269 GLN A C 1
ATOM 2140 O O . GLN A 1 269 ? 7.714 -16.768 -9.553 1.00 82.62 269 GLN A O 1
ATOM 2145 N N . ASP A 1 270 ? 8.610 -17.799 -7.775 1.00 82.88 270 ASP A N 1
ATOM 2146 C CA . ASP A 1 270 ? 9.964 -17.904 -8.325 1.00 82.88 270 ASP A CA 1
ATOM 2147 C C . ASP A 1 270 ? 10.012 -18.903 -9.498 1.00 82.88 270 ASP A C 1
ATOM 2149 O O . ASP A 1 270 ? 10.607 -18.600 -10.530 1.00 82.88 270 ASP A O 1
ATOM 2153 N N . GLU A 1 271 ? 9.350 -20.061 -9.373 1.00 86.81 271 GLU A N 1
ATOM 2154 C CA . GLU A 1 271 ? 9.204 -21.054 -10.452 1.00 86.81 271 GLU A CA 1
ATOM 2155 C C . GLU A 1 271 ? 8.463 -20.452 -11.666 1.00 86.81 271 GLU A C 1
ATOM 2157 O O . GLU A 1 271 ? 8.975 -20.516 -12.783 1.00 86.81 271 GLU A O 1
ATOM 2162 N N . GLU A 1 272 ? 7.331 -19.774 -11.448 1.00 82.06 272 GLU A N 1
ATOM 2163 C CA . GLU A 1 272 ? 6.550 -19.072 -12.483 1.00 82.06 272 GLU A CA 1
ATOM 2164 C C . GLU A 1 272 ? 7.371 -17.967 -13.174 1.00 82.06 272 GLU A C 1
ATOM 2166 O O . GLU A 1 272 ? 7.339 -17.828 -14.399 1.00 82.06 272 GLU A O 1
ATOM 2171 N N . ARG A 1 273 ? 8.152 -17.186 -12.412 1.00 74.38 273 ARG A N 1
ATOM 2172 C CA . ARG A 1 273 ? 9.031 -16.140 -12.965 1.00 74.38 273 ARG A CA 1
ATOM 2173 C C . ARG A 1 273 ? 10.145 -16.719 -13.834 1.00 74.38 273 ARG A C 1
ATOM 2175 O O . ARG A 1 273 ? 10.485 -16.117 -14.853 1.00 74.38 273 ARG A O 1
ATOM 2182 N N . GLU A 1 274 ? 10.733 -17.847 -13.448 1.00 77.31 274 GLU A N 1
ATOM 2183 C CA . GLU A 1 274 ? 11.758 -18.520 -14.254 1.00 77.31 274 GLU A CA 1
ATOM 2184 C C . GLU A 1 274 ? 11.165 -19.151 -15.522 1.00 77.31 274 GLU A C 1
ATOM 2186 O O . GLU A 1 274 ? 11.772 -19.055 -16.591 1.00 77.31 274 GLU A O 1
ATOM 2191 N N . GLU A 1 275 ? 9.961 -19.724 -15.452 1.00 79.31 275 GLU A N 1
ATOM 2192 C CA . GLU A 1 275 ? 9.233 -20.197 -16.637 1.00 79.31 275 GLU A CA 1
ATOM 2193 C C . GLU A 1 275 ? 8.955 -19.053 -17.622 1.00 79.31 275 GLU A C 1
ATOM 2195 O O . GLU A 1 275 ? 9.310 -19.171 -18.796 1.00 79.31 275 GLU A O 1
ATOM 2200 N N . LEU A 1 276 ? 8.437 -17.917 -17.137 1.00 70.88 276 LEU A N 1
ATOM 2201 C CA . LEU A 1 276 ? 8.177 -16.713 -17.938 1.00 70.88 276 LEU A CA 1
ATOM 2202 C C . LEU A 1 276 ? 9.435 -16.197 -18.647 1.00 70.88 276 LEU A C 1
ATOM 2204 O O . LEU A 1 276 ? 9.401 -15.946 -19.856 1.00 70.88 276 LEU A O 1
ATOM 2208 N N . LYS A 1 277 ? 10.558 -16.082 -17.922 1.00 73.00 277 LYS A N 1
ATOM 2209 C CA . LYS A 1 277 ? 11.853 -15.689 -18.506 1.00 73.00 277 LYS A CA 1
ATOM 2210 C C . LYS A 1 277 ? 12.267 -16.638 -19.622 1.00 73.00 277 LYS A C 1
ATOM 2212 O O . LYS A 1 277 ? 12.676 -16.177 -20.683 1.00 73.00 277 LYS A O 1
ATOM 2217 N N . ASN A 1 278 ? 12.140 -17.945 -19.399 1.00 74.19 278 ASN A N 1
ATOM 2218 C CA . ASN A 1 278 ? 12.496 -18.936 -20.406 1.00 74.19 278 ASN A CA 1
ATOM 2219 C C . ASN A 1 278 ? 11.612 -18.804 -21.650 1.00 74.19 278 ASN A C 1
ATOM 2221 O O . ASN A 1 278 ? 12.148 -18.825 -22.750 1.00 74.19 278 ASN A O 1
ATOM 2225 N N . THR A 1 279 ? 10.301 -18.591 -21.511 1.00 71.25 279 THR A N 1
ATOM 2226 C CA . THR A 1 279 ? 9.406 -18.377 -22.663 1.00 71.25 279 THR A CA 1
ATOM 2227 C C . THR A 1 279 ? 9.666 -17.076 -23.426 1.00 71.25 279 THR A C 1
ATOM 2229 O O . THR A 1 279 ? 9.602 -17.095 -24.651 1.00 71.25 279 THR A O 1
ATOM 2232 N N . MET A 1 280 ? 10.010 -15.970 -22.754 1.00 57.19 280 MET A N 1
ATOM 2233 C CA . MET A 1 280 ? 10.309 -14.695 -23.431 1.00 57.19 280 MET A CA 1
ATOM 2234 C C . MET A 1 280 ? 11.654 -14.712 -24.170 1.00 57.19 280 MET A C 1
ATOM 2236 O O . MET A 1 280 ? 11.787 -14.097 -25.220 1.00 57.19 280 MET A O 1
ATOM 2240 N N . VAL A 1 281 ? 12.650 -15.461 -23.685 1.00 56.50 281 VAL A N 1
ATOM 2241 C CA . VAL A 1 281 ? 13.941 -15.601 -24.389 1.00 56.50 281 VAL A CA 1
ATOM 2242 C C . VAL A 1 281 ? 13.790 -16.338 -25.731 1.00 56.50 28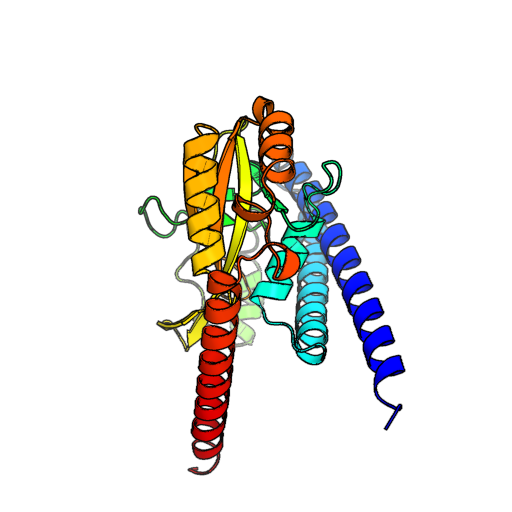1 VAL A C 1
ATOM 2244 O O . VAL A 1 281 ? 14.607 -16.138 -26.626 1.00 56.50 281 VAL A O 1
ATOM 2247 N N . TYR A 1 282 ? 12.740 -17.149 -25.912 1.00 47.34 282 TYR A N 1
ATOM 2248 C CA . TYR A 1 282 ? 12.468 -17.828 -27.186 1.00 47.34 282 TYR A CA 1
ATOM 2249 C C . TYR A 1 282 ? 11.683 -16.983 -28.202 1.00 47.34 282 TYR A C 1
ATOM 2251 O O . TYR A 1 282 ? 11.673 -17.359 -29.371 1.00 47.34 282 TYR A O 1
ATOM 2259 N N . SER A 1 283 ? 11.071 -15.853 -27.820 1.00 44.56 283 SER A N 1
ATOM 2260 C CA . SER A 1 283 ? 10.362 -14.988 -28.782 1.00 44.56 283 SER A CA 1
ATOM 2261 C C . SER A 1 283 ? 11.269 -13.994 -29.512 1.00 44.56 283 SER A C 1
ATOM 2263 O O . SER A 1 283 ? 10.874 -13.475 -30.547 1.00 44.56 283 SER A O 1
ATOM 2265 N N . ASP A 1 284 ? 12.488 -13.754 -29.017 1.00 44.47 284 ASP A N 1
ATOM 2266 C CA . ASP A 1 284 ? 13.442 -12.801 -29.615 1.00 44.47 284 ASP A CA 1
ATOM 2267 C C . ASP A 1 284 ? 14.356 -13.432 -30.695 1.00 44.47 284 ASP A C 1
ATOM 2269 O O . ASP A 1 284 ? 15.265 -12.774 -31.201 1.00 44.47 284 ASP A O 1
ATOM 2273 N N . TYR A 1 285 ? 14.137 -14.706 -31.056 1.00 42.12 285 TYR A N 1
ATOM 2274 C CA . TYR A 1 285 ? 14.928 -15.445 -32.060 1.00 42.12 285 TYR A CA 1
ATOM 2275 C C . TYR A 1 285 ? 14.132 -15.918 -33.291 1.00 42.12 285 TYR A C 1
ATOM 2277 O O . TYR A 1 285 ? 14.681 -16.648 -34.118 1.00 42.12 285 TYR A O 1
ATOM 2285 N N . GLU A 1 286 ? 12.881 -15.488 -33.454 1.00 40.50 286 GLU A N 1
ATOM 2286 C CA . GLU A 1 286 ? 12.114 -15.687 -34.691 1.00 40.50 286 GLU A CA 1
ATOM 2287 C C . GLU A 1 286 ? 11.729 -14.335 -35.311 1.00 40.50 286 GLU A C 1
ATOM 2289 O O . GLU A 1 286 ? 10.579 -13.923 -35.234 1.00 40.50 286 GLU A O 1
ATOM 2294 N N . ASP A 1 287 ? 12.711 -13.652 -35.911 1.00 39.69 287 ASP A N 1
ATOM 2295 C CA . ASP A 1 287 ? 12.540 -12.730 -37.052 1.00 39.69 287 ASP A CA 1
ATOM 2296 C C . ASP A 1 287 ? 13.857 -12.590 -37.846 1.00 39.69 287 ASP A C 1
ATOM 2298 O O . ASP A 1 287 ? 14.916 -12.301 -37.236 1.00 39.69 287 ASP A O 1
#

Secondary structure (DSSP, 8-state):
--TTHHHHHHHHHHHHHHHHHHHHHHHHHHHHHHHHTT-TT-HHHHHHHHHHHHHHHHHHHHHHHHHHHTT--HHHHHHHHHHHHSEEGGGTEEEEEEEETTTEEE-SSS-STTBEEETTS------TTTTTTTHHHHHHH------S-----SPPPBSS-TTEEEEEEEEEEEEEETTEEEEEE--TTHHHHHHHHHHHHHHHT-EEEEEEES--TTS-EEEEEEEEEGGGHHHHHHHHHH-HHHH--SGGGS-HHHHHHHHHHHHHHHHHHHHHHHHHHTGGG--

Organism: NCBI:txid1802164

Radius of gyration: 21.1 Å; chains: 1; bounding box: 54×54×59 Å